Protein AF-A0A536GRC4-F1 (afdb_monomer_lite)

Radius of gyration: 31.76 Å; chains: 1; bounding box: 75×56×101 Å

pLDDT: mean 84.04, std 11.09, range [41.34, 97.81]

Secondary structure (DSSP, 8-state):
--SSSHHHHHHHHHHHHHHHHHHHHHHHHHHHHHHHHHHHHHHHHHHHHHHHHHHHHH--HHHHHHHHHHHHHHHTT--S--EEESPS----SSPEEEEEE-TTS-EEEEEEEE-GGG-EEEEEEEEEE---SSGGGTTTTPPPEEEEEEEEEE--SSSS-SEEE---TTSTT--S-SEEE-SSSEEEEES-EEESS-EEESSSEEEEES-EEETT-S--TTEEEBEETT-PBSSP-TT-EE--EE-S-------PPPPP--S-EE---SS--EEPSEEESS---B-SS-EEEE-SS-EEETT---BSS-EEE-----SSPBPSS-TTSBPSS-TTEETTEE--S----PEEPSSSPEE-

Structure (mmCIF, N/CA/C/O backbone):
data_AF-A0A536GRC4-F1
#
_entry.id   AF-A0A536GRC4-F1
#
loop_
_atom_site.group_PDB
_atom_site.id
_atom_site.type_symbol
_atom_site.label_atom_id
_atom_site.label_alt_id
_atom_site.label_comp_id
_atom_site.label_asym_id
_atom_site.label_entity_id
_atom_site.label_seq_id
_atom_site.pdbx_PDB_ins_code
_atom_site.Cartn_x
_atom_site.Cartn_y
_atom_site.Cartn_z
_atom_site.occupancy
_atom_site.B_iso_or_equiv
_atom_site.auth_seq_id
_atom_site.auth_comp_id
_atom_site.auth_asym_id
_atom_site.auth_atom_id
_atom_site.pdbx_PDB_model_num
ATOM 1 N N . MET A 1 1 ? -46.906 -37.122 62.215 1.00 46.31 1 MET A N 1
ATOM 2 C CA . MET A 1 1 ? -45.574 -36.811 61.644 1.00 46.31 1 MET A CA 1
ATOM 3 C C . MET A 1 1 ? -45.688 -35.823 60.467 1.00 46.31 1 MET A C 1
ATOM 5 O O . MET A 1 1 ? -45.308 -36.173 59.363 1.00 46.31 1 MET A O 1
ATOM 9 N N . ILE A 1 2 ? -46.236 -34.606 60.651 1.00 50.38 2 ILE A N 1
ATOM 10 C CA . ILE A 1 2 ? -46.510 -33.668 59.521 1.00 50.38 2 ILE A CA 1
ATOM 11 C C . ILE A 1 2 ? -45.911 -32.249 59.730 1.00 50.38 2 ILE A C 1
ATOM 13 O O . ILE A 1 2 ? -46.001 -31.398 58.854 1.00 50.38 2 ILE A O 1
ATOM 17 N N . ASN A 1 3 ? -45.199 -31.973 60.833 1.00 53.72 3 ASN A N 1
ATOM 18 C CA . ASN A 1 3 ? -44.691 -30.616 61.127 1.00 53.72 3 ASN A CA 1
ATOM 19 C C . ASN A 1 3 ? -43.223 -30.326 60.746 1.00 53.72 3 ASN A C 1
ATOM 21 O O . ASN A 1 3 ? -42.755 -29.221 60.996 1.00 53.72 3 ASN A O 1
ATOM 25 N N . THR A 1 4 ? -42.495 -31.245 60.104 1.00 53.78 4 THR A N 1
ATOM 26 C CA . THR A 1 4 ? -41.079 -31.027 59.724 1.00 53.78 4 THR A CA 1
ATOM 27 C C . THR A 1 4 ? -40.873 -30.438 58.321 1.00 53.78 4 THR A C 1
ATOM 29 O O . THR A 1 4 ? -39.770 -30.006 58.006 1.00 53.78 4 THR A O 1
ATOM 32 N N . GLN A 1 5 ? -41.916 -30.343 57.485 1.00 56.91 5 GLN A N 1
ATOM 33 C CA . GLN A 1 5 ? -41.785 -29.876 56.091 1.00 56.91 5 GLN A CA 1
ATOM 34 C C . GLN A 1 5 ? -41.990 -28.361 55.898 1.00 56.91 5 GLN A C 1
ATOM 36 O O . GLN A 1 5 ? -41.558 -27.807 54.888 1.00 56.91 5 GLN A O 1
ATOM 41 N N . ARG A 1 6 ? -42.586 -27.646 56.867 1.00 58.25 6 ARG A N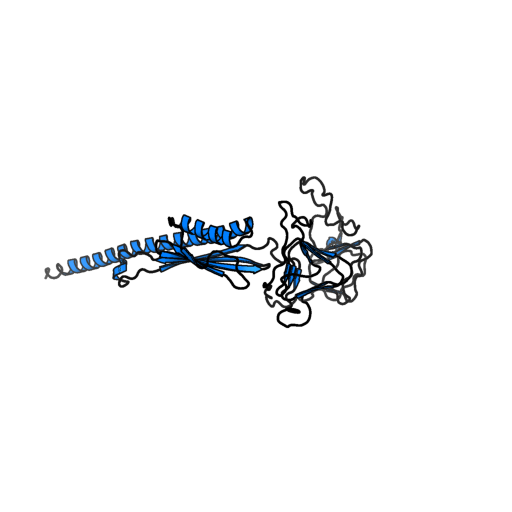 1
ATOM 42 C CA . ARG A 1 6 ? -42.865 -26.199 56.727 1.00 58.25 6 ARG A CA 1
ATOM 43 C C . ARG A 1 6 ? -41.602 -25.322 56.732 1.00 58.25 6 ARG A C 1
ATOM 45 O O . ARG A 1 6 ? -41.621 -24.247 56.145 1.00 58.25 6 ARG A O 1
ATOM 52 N N . GLY A 1 7 ? -40.501 -25.791 57.328 1.00 62.25 7 GLY A N 1
ATOM 53 C CA . GLY A 1 7 ? -39.210 -25.086 57.343 1.00 62.25 7 GLY A CA 1
ATOM 54 C C . GLY A 1 7 ? -38.331 -25.322 56.107 1.00 62.25 7 GLY A C 1
ATOM 55 O O . GLY A 1 7 ? -37.469 -24.505 55.815 1.00 62.25 7 GLY A O 1
ATOM 56 N N . GLN A 1 8 ? -38.546 -26.397 55.342 1.00 72.31 8 GLN A N 1
ATOM 57 C CA . GLN A 1 8 ? -37.756 -26.663 54.128 1.00 72.31 8 GLN A CA 1
ATOM 58 C C . GLN A 1 8 ? -38.223 -25.833 52.929 1.00 72.31 8 GLN A C 1
ATOM 60 O O . GLN A 1 8 ? -37.401 -25.415 52.116 1.00 72.31 8 GLN A O 1
ATOM 65 N N . ALA A 1 9 ? -39.524 -25.545 52.838 1.00 79.56 9 ALA A N 1
ATOM 66 C CA . ALA A 1 9 ? -40.077 -24.756 51.741 1.00 79.56 9 ALA A CA 1
ATOM 67 C C . ALA A 1 9 ? -39.482 -23.339 51.687 1.00 79.56 9 ALA A C 1
ATOM 69 O O . ALA A 1 9 ? -39.129 -22.867 50.611 1.00 79.56 9 ALA A O 1
ATOM 70 N N . ILE A 1 10 ? -39.297 -22.682 52.840 1.00 85.19 10 ILE A N 1
ATOM 71 C CA . ILE A 1 10 ? -38.736 -21.323 52.878 1.00 85.19 10 ILE A CA 1
ATOM 72 C C . ILE A 1 10 ? -37.257 -21.293 52.463 1.00 85.19 10 ILE A C 1
ATOM 74 O O . ILE A 1 10 ? -36.834 -20.356 51.794 1.00 85.19 10 ILE A O 1
ATOM 78 N N . VAL A 1 11 ? -36.490 -22.343 52.779 1.00 86.75 11 VAL A N 1
ATOM 79 C CA . VAL A 1 11 ? -35.084 -22.480 52.361 1.00 86.75 11 VAL A CA 1
ATOM 80 C C . VAL A 1 11 ? -34.987 -22.708 50.853 1.00 86.75 11 VAL A C 1
ATOM 82 O O . VAL A 1 11 ? -34.182 -22.064 50.187 1.00 86.75 11 VAL A O 1
ATOM 85 N N . LEU A 1 12 ? -35.841 -23.569 50.293 1.00 86.06 12 LEU A N 1
ATOM 86 C CA . LEU A 1 12 ? -35.896 -23.799 48.847 1.00 86.06 12 LEU A CA 1
ATOM 87 C C . LEU A 1 12 ? -36.298 -22.533 48.083 1.00 86.06 12 LEU A C 1
ATOM 89 O O . LEU A 1 12 ? -35.665 -22.207 47.082 1.00 86.06 12 LEU A O 1
ATOM 93 N N . ILE A 1 13 ? -37.290 -21.786 48.578 1.00 89.25 13 ILE A N 1
ATOM 94 C CA . ILE A 1 13 ? -37.699 -20.505 47.985 1.00 89.25 13 ILE A CA 1
ATOM 95 C C . ILE A 1 13 ? -36.558 -19.486 48.065 1.00 89.25 13 ILE A C 1
ATOM 97 O O . ILE A 1 13 ? -36.282 -18.816 47.074 1.00 89.25 13 ILE A O 1
ATOM 101 N N . ALA A 1 14 ? -35.861 -19.389 49.201 1.00 89.25 14 ALA A N 1
ATOM 102 C CA . ALA A 1 14 ? -34.728 -18.477 49.357 1.00 89.25 14 ALA A CA 1
ATOM 103 C C . ALA A 1 14 ? -33.588 -18.795 48.374 1.00 89.25 14 ALA A C 1
ATOM 105 O O . ALA A 1 14 ? -33.046 -17.886 47.747 1.00 89.25 14 ALA A O 1
ATOM 106 N N . ILE A 1 15 ? -33.265 -20.079 48.184 1.00 90.62 15 ILE A N 1
ATOM 107 C CA . ILE A 1 15 ? -32.246 -20.513 47.219 1.00 90.62 15 ILE A CA 1
ATOM 108 C C . ILE A 1 15 ? -32.705 -20.230 45.784 1.00 90.62 15 ILE A C 1
ATOM 110 O O . ILE A 1 15 ? -31.938 -19.677 45.000 1.00 90.62 15 ILE A O 1
ATOM 114 N N . MET A 1 16 ? -33.954 -20.550 45.431 1.00 92.25 16 MET A N 1
ATOM 115 C CA . MET A 1 16 ? -34.480 -20.272 44.090 1.00 92.25 16 MET A CA 1
ATOM 116 C C . MET A 1 16 ? -34.505 -18.775 43.780 1.00 92.25 16 MET A C 1
ATOM 118 O O . MET A 1 16 ? -34.115 -18.378 42.685 1.00 92.25 16 MET A O 1
ATOM 122 N N . LEU A 1 17 ? -34.898 -17.937 44.742 1.00 90.44 17 LEU A N 1
ATOM 123 C CA . LEU A 1 17 ? -34.877 -16.484 44.588 1.00 90.44 17 LEU A CA 1
ATOM 124 C C . LEU A 1 17 ? -33.449 -15.980 44.349 1.00 90.44 17 LEU A C 1
ATOM 126 O O . LEU A 1 17 ? -33.224 -15.201 43.426 1.00 90.44 17 LEU A O 1
ATOM 130 N N . ALA A 1 18 ? -32.478 -16.458 45.133 1.00 87.31 18 ALA A N 1
ATOM 131 C CA . ALA A 1 18 ? -31.075 -16.096 44.960 1.00 87.31 18 ALA A CA 1
ATOM 132 C C . ALA A 1 18 ? -30.546 -16.493 43.571 1.00 87.31 18 ALA A C 1
ATOM 134 O O . ALA A 1 18 ? -29.875 -15.696 42.916 1.00 87.31 18 ALA A O 1
ATOM 135 N N . VAL A 1 19 ? -30.897 -17.688 43.089 1.00 90.44 19 VAL A N 1
ATOM 136 C CA . VAL A 1 19 ? -30.512 -18.169 41.754 1.00 90.44 19 VAL A CA 1
ATOM 137 C C . VAL A 1 19 ? -31.148 -17.324 40.646 1.00 90.44 19 VAL A C 1
ATOM 139 O O . VAL A 1 19 ? -30.454 -16.923 39.715 1.00 90.44 19 VAL A O 1
ATOM 142 N N . VAL A 1 20 ? -32.442 -17.007 40.744 1.00 90.94 20 VAL A N 1
ATOM 143 C CA . VAL A 1 20 ? -33.143 -16.185 39.741 1.00 90.94 20 VAL A CA 1
ATOM 144 C C . VAL A 1 20 ? -32.572 -14.767 39.692 1.00 90.94 20 VAL A C 1
ATOM 146 O O . VAL A 1 20 ? -32.309 -14.257 38.605 1.00 90.94 20 VAL A O 1
ATOM 149 N N . VAL A 1 21 ? -32.314 -14.145 40.847 1.00 88.44 21 VAL A N 1
ATOM 150 C CA . VAL A 1 21 ? -31.687 -12.814 40.918 1.00 88.44 21 VAL A CA 1
ATOM 151 C C . VAL A 1 21 ? -30.263 -12.851 40.360 1.00 88.44 21 VAL A C 1
ATOM 153 O O . VAL A 1 21 ? -29.891 -11.969 39.589 1.00 88.44 21 VAL A O 1
ATOM 156 N N . GLY A 1 22 ? -29.487 -13.891 40.679 1.00 86.69 22 GLY A N 1
ATOM 157 C CA . GLY A 1 22 ? -28.145 -14.089 40.128 1.00 86.69 22 GLY A CA 1
ATOM 158 C C . GLY A 1 22 ? -28.141 -14.225 38.602 1.00 86.69 22 GLY A C 1
ATOM 159 O O . GLY A 1 22 ? -27.335 -13.585 37.928 1.00 86.69 22 GLY A O 1
ATOM 160 N N . MET A 1 23 ? -29.076 -14.995 38.037 1.00 89.56 23 MET A N 1
ATOM 161 C CA . MET A 1 23 ? -29.215 -15.129 36.582 1.00 89.56 23 MET A CA 1
ATOM 162 C C . MET A 1 23 ? -29.687 -13.832 35.914 1.00 89.56 23 MET A C 1
ATOM 164 O O . MET A 1 23 ? -29.167 -13.475 34.860 1.00 89.56 23 MET A O 1
ATOM 168 N N . ALA A 1 24 ? -30.623 -13.098 36.524 1.00 88.38 24 ALA A N 1
ATOM 169 C CA . ALA A 1 24 ? -31.078 -11.807 36.007 1.00 88.38 24 ALA A CA 1
ATOM 170 C C . ALA A 1 24 ? -29.946 -10.765 35.996 1.00 88.38 24 ALA A C 1
ATOM 172 O O . ALA A 1 24 ? -29.750 -10.074 34.997 1.00 88.38 24 ALA A O 1
ATOM 173 N N . ALA A 1 25 ? -29.155 -10.703 37.070 1.00 86.56 25 ALA A N 1
ATOM 174 C CA . ALA A 1 25 ? -27.964 -9.861 37.154 1.00 86.56 25 ALA A CA 1
ATOM 175 C C . ALA A 1 25 ? -26.962 -10.175 36.031 1.00 86.56 25 ALA A C 1
ATOM 177 O O . ALA A 1 25 ? -26.495 -9.265 35.342 1.00 86.56 25 ALA A O 1
ATOM 178 N N . LEU A 1 26 ? -26.682 -11.463 35.803 1.00 87.06 26 LEU A N 1
ATOM 179 C CA . LEU A 1 26 ? -25.780 -11.910 34.743 1.00 87.06 26 LEU A CA 1
ATOM 180 C C . LEU A 1 26 ? -26.332 -11.606 33.343 1.00 87.06 26 LEU A C 1
ATOM 182 O O . LEU A 1 26 ? -25.572 -11.206 32.465 1.00 87.06 26 LEU A O 1
ATOM 186 N N . ALA A 1 27 ? -27.643 -11.732 33.133 1.00 89.88 27 ALA A N 1
ATOM 187 C CA . ALA A 1 27 ? -28.279 -11.383 31.865 1.00 89.88 27 ALA A CA 1
ATOM 188 C C . ALA A 1 27 ? -28.190 -9.873 31.565 1.00 89.88 27 ALA A C 1
ATOM 190 O O . ALA A 1 27 ? -27.923 -9.479 30.428 1.00 89.88 27 ALA A O 1
ATOM 191 N N . ILE A 1 28 ? -28.366 -9.014 32.575 1.00 90.06 28 ILE A N 1
ATOM 192 C CA . ILE A 1 28 ? -28.292 -7.553 32.415 1.00 90.06 28 ILE A CA 1
ATOM 193 C C . ILE A 1 28 ? -26.853 -7.106 32.141 1.00 90.06 28 ILE A C 1
ATOM 195 O O . ILE A 1 28 ? -26.599 -6.415 31.155 1.00 90.06 28 ILE A O 1
ATOM 199 N N . ASP A 1 29 ? -25.894 -7.512 32.973 1.00 89.75 29 ASP A N 1
ATOM 200 C CA . ASP A 1 29 ? -24.498 -7.117 32.764 1.00 89.75 29 ASP A CA 1
ATOM 201 C C . ASP A 1 29 ? -23.908 -7.778 31.504 1.00 89.75 29 ASP A C 1
ATOM 203 O O . ASP A 1 29 ? -23.172 -7.129 30.760 1.00 89.75 29 ASP A O 1
ATOM 207 N N . GLY A 1 30 ? -24.294 -9.022 31.196 1.00 89.19 30 GLY A N 1
ATOM 208 C CA . GLY A 1 30 ? -23.885 -9.733 29.983 1.00 89.19 30 GLY A CA 1
ATOM 209 C C . GLY A 1 30 ? -24.428 -9.105 28.696 1.00 89.19 30 GLY A C 1
ATOM 210 O O . GLY A 1 30 ? -23.678 -8.931 27.736 1.00 89.19 30 GLY A O 1
ATOM 211 N N . SER A 1 31 ? -25.701 -8.695 28.675 1.00 89.81 31 SER A N 1
ATOM 212 C CA . SER A 1 31 ? -26.288 -8.007 27.514 1.00 89.81 31 SER A CA 1
ATOM 213 C C . SER A 1 31 ? -25.632 -6.649 27.262 1.00 89.81 31 SER A C 1
ATOM 215 O O . SER A 1 31 ? -25.324 -6.319 26.117 1.00 89.81 31 SER A O 1
ATOM 217 N N . ARG A 1 32 ? -25.326 -5.892 28.324 1.00 90.75 32 ARG A N 1
ATOM 218 C CA . ARG A 1 32 ? -24.585 -4.625 28.225 1.00 90.75 32 ARG A CA 1
ATOM 219 C C . ARG A 1 32 ? -23.148 -4.834 27.755 1.00 90.75 32 ARG A C 1
ATOM 221 O O . ARG A 1 32 ? -22.680 -4.067 26.919 1.00 90.75 32 ARG A O 1
ATOM 228 N N . ALA A 1 33 ? -22.467 -5.872 28.243 1.00 90.69 33 ALA A N 1
ATOM 229 C CA . ALA A 1 33 ? -21.126 -6.226 27.784 1.00 90.69 33 ALA A CA 1
ATOM 230 C C . ALA A 1 33 ? -21.112 -6.549 26.283 1.00 90.69 33 ALA A C 1
ATOM 232 O O . ALA A 1 33 ? -20.249 -6.065 25.550 1.00 90.69 33 ALA A O 1
ATOM 233 N N . TYR A 1 34 ? -22.089 -7.334 25.820 1.00 92.12 34 TYR A N 1
ATOM 234 C CA . TYR A 1 34 ? -22.205 -7.715 24.416 1.00 92.12 34 TYR A CA 1
ATOM 235 C C . TYR A 1 34 ? -22.544 -6.521 23.515 1.00 92.12 34 TYR A C 1
ATOM 237 O O . TYR A 1 34 ? -21.906 -6.337 22.479 1.00 92.12 34 TYR A O 1
ATOM 245 N N . ALA A 1 35 ? -23.495 -5.676 23.930 1.00 93.00 35 ALA A N 1
ATOM 246 C CA . ALA A 1 35 ? -23.829 -4.445 23.215 1.00 93.00 35 ALA A CA 1
ATOM 247 C C . ALA A 1 35 ? -22.608 -3.521 23.104 1.00 93.00 35 ALA A C 1
ATOM 249 O O . ALA A 1 35 ? -22.255 -3.102 22.006 1.00 93.00 35 ALA A O 1
ATOM 250 N N . LEU A 1 36 ? -21.889 -3.307 24.213 1.00 93.19 36 LEU A N 1
ATOM 251 C CA . LEU A 1 36 ? -20.669 -2.504 24.223 1.00 93.19 36 LEU A CA 1
ATOM 252 C C . LEU A 1 36 ? -19.598 -3.072 23.287 1.00 93.19 36 LEU A C 1
ATOM 254 O O . LEU A 1 36 ? -18.969 -2.312 22.558 1.00 93.19 36 LEU A O 1
ATOM 258 N N . ARG A 1 37 ? -19.385 -4.394 23.280 1.00 94.50 37 ARG A N 1
ATOM 259 C CA . ARG A 1 37 ? -18.416 -5.031 22.375 1.00 94.50 37 ARG A CA 1
ATOM 260 C C . ARG A 1 37 ? -18.786 -4.812 20.910 1.00 94.50 37 ARG A C 1
ATOM 262 O O . ARG A 1 37 ? -17.895 -4.539 20.111 1.00 94.50 37 ARG A O 1
ATOM 269 N N . ARG A 1 38 ? -20.069 -4.933 20.563 1.00 95.44 38 ARG A N 1
ATOM 270 C CA . ARG A 1 38 ? -20.563 -4.705 19.200 1.00 95.44 38 ARG A CA 1
ATOM 271 C C . ARG A 1 38 ? -20.386 -3.249 18.774 1.00 95.44 38 ARG A C 1
ATOM 273 O O . ARG A 1 38 ? -19.857 -3.013 17.694 1.00 95.44 38 ARG A O 1
ATOM 280 N N . ASP A 1 39 ? -20.792 -2.304 19.616 1.00 95.62 39 ASP A N 1
ATOM 281 C CA . ASP A 1 39 ? -20.688 -0.872 19.319 1.00 95.62 39 ASP A CA 1
ATOM 282 C C . ASP A 1 39 ? -19.223 -0.434 19.206 1.00 95.62 39 ASP A C 1
ATOM 284 O O . ASP A 1 39 ? -18.859 0.297 18.287 1.00 95.62 39 ASP A O 1
ATOM 288 N N . LEU A 1 40 ? -18.361 -0.931 20.102 1.00 96.19 40 LEU A N 1
ATOM 289 C CA . LEU A 1 40 ? -16.924 -0.668 20.066 1.00 96.19 40 LEU A CA 1
ATOM 290 C C . LEU A 1 40 ? -16.294 -1.231 18.790 1.00 96.19 40 LEU A C 1
ATOM 292 O O . LEU A 1 40 ? -15.537 -0.523 18.138 1.00 96.19 40 LEU A O 1
ATOM 296 N N . GLN A 1 41 ? -16.619 -2.469 18.409 1.00 97.31 41 GLN A N 1
ATOM 297 C CA . GLN A 1 41 ? -16.093 -3.062 17.180 1.00 97.31 41 GLN A CA 1
ATOM 298 C C . GLN A 1 41 ? -16.544 -2.277 15.943 1.00 97.31 41 GLN A C 1
ATOM 300 O O . GLN A 1 41 ? -15.700 -1.883 15.147 1.00 97.31 41 GLN A O 1
ATOM 305 N N . ALA A 1 42 ? -17.838 -1.959 15.834 1.00 96.94 42 ALA A N 1
ATOM 306 C CA . ALA A 1 42 ? -18.371 -1.184 14.714 1.00 96.94 42 ALA A CA 1
ATOM 307 C C . ALA A 1 42 ? -17.719 0.204 14.596 1.00 96.94 42 ALA A C 1
ATOM 309 O O . ALA A 1 42 ? -17.433 0.664 13.493 1.00 96.94 42 ALA A O 1
ATOM 310 N N . ALA A 1 43 ? -17.444 0.863 15.725 1.00 97.06 43 ALA A N 1
ATOM 311 C CA . ALA A 1 43 ? -16.760 2.151 15.732 1.00 97.06 43 ALA A CA 1
ATOM 312 C C . ALA A 1 43 ? -15.301 2.051 15.268 1.00 97.06 43 ALA A C 1
ATOM 314 O O . ALA A 1 43 ? -14.837 2.926 14.539 1.00 97.06 43 ALA A O 1
ATOM 315 N N . VAL A 1 44 ? -14.581 1.001 15.678 1.00 97.69 44 VAL A N 1
ATOM 316 C CA . VAL A 1 44 ? -13.191 0.774 15.252 1.00 97.69 44 VAL A CA 1
ATOM 317 C C . VAL A 1 44 ? -13.126 0.403 13.768 1.00 97.69 44 VAL A C 1
ATOM 319 O O . VAL A 1 44 ? -12.274 0.933 13.059 1.00 97.69 44 VAL A O 1
ATOM 322 N N . ASP A 1 45 ? -14.050 -0.426 13.277 1.00 97.50 45 ASP A N 1
ATOM 323 C CA . ASP A 1 45 ? -14.152 -0.777 11.854 1.00 97.50 45 ASP A CA 1
ATOM 324 C C . ASP A 1 45 ? -14.430 0.471 10.997 1.00 97.50 45 ASP A C 1
ATOM 326 O O . ASP A 1 45 ? -13.759 0.709 9.991 1.00 97.50 45 ASP A O 1
ATOM 330 N N . ALA A 1 46 ? -15.377 1.315 11.425 1.00 96.88 46 ALA A N 1
ATOM 331 C CA . ALA A 1 46 ? -15.693 2.568 10.744 1.00 96.88 46 ALA A CA 1
ATOM 332 C C . ALA A 1 46 ? -14.516 3.557 10.763 1.00 96.88 46 ALA A C 1
ATOM 334 O O . ALA A 1 46 ? -14.254 4.213 9.757 1.00 96.88 46 ALA A O 1
ATOM 335 N N . GLY A 1 47 ? -13.793 3.652 11.885 1.00 96.75 47 GLY A N 1
ATOM 336 C CA . GLY A 1 47 ? -12.586 4.473 11.991 1.00 96.75 47 GLY A CA 1
ATOM 337 C C . GLY A 1 47 ? -11.483 4.007 11.038 1.00 96.75 47 GLY A C 1
ATOM 338 O O . GLY A 1 47 ? -10.910 4.824 10.323 1.00 96.75 47 GLY A O 1
ATOM 339 N N . ALA A 1 48 ? -11.233 2.697 10.964 1.00 96.75 48 ALA A N 1
ATOM 340 C CA . ALA A 1 48 ? -10.213 2.128 10.085 1.00 96.75 48 ALA A CA 1
ATOM 341 C C . ALA A 1 48 ? -10.539 2.354 8.599 1.00 96.75 48 ALA A C 1
ATOM 343 O O . ALA A 1 48 ? -9.654 2.692 7.813 1.00 96.75 48 ALA A O 1
ATOM 344 N N . LEU A 1 49 ? -11.816 2.227 8.221 1.00 95.06 49 LEU A N 1
ATOM 345 C CA . LEU A 1 49 ? -12.273 2.529 6.865 1.00 95.06 49 LEU A CA 1
ATOM 346 C C . LEU A 1 49 ? -12.127 4.021 6.532 1.00 95.06 49 LEU A C 1
ATOM 348 O O . LEU A 1 49 ? -11.643 4.362 5.456 1.00 95.06 49 LEU A O 1
ATOM 352 N N . ALA A 1 50 ? -12.509 4.905 7.458 1.00 96.00 50 ALA A N 1
ATOM 353 C CA . ALA A 1 50 ? -12.400 6.351 7.275 1.00 96.00 50 ALA A CA 1
ATOM 354 C C . ALA A 1 50 ? -10.946 6.821 7.129 1.00 96.00 50 ALA A C 1
ATOM 356 O O . ALA A 1 50 ? -10.677 7.718 6.330 1.00 96.00 50 ALA A O 1
ATOM 357 N N . ALA A 1 51 ? -10.015 6.201 7.862 1.00 95.06 51 ALA A N 1
ATOM 358 C CA . ALA A 1 51 ? -8.586 6.444 7.696 1.00 95.06 51 ALA A CA 1
ATOM 359 C C . ALA A 1 51 ? -8.149 6.131 6.260 1.00 95.06 51 ALA A C 1
ATOM 361 O O . ALA A 1 51 ? -7.545 6.968 5.589 1.00 95.06 51 ALA A O 1
ATOM 362 N N . GLY A 1 52 ? -8.512 4.942 5.770 1.00 90.94 52 GLY A N 1
ATOM 363 C CA . GLY A 1 52 ? -8.135 4.499 4.435 1.00 90.94 52 GLY A CA 1
ATOM 364 C C . GLY A 1 52 ? -8.709 5.380 3.323 1.00 90.94 52 GLY A C 1
ATOM 365 O O . GLY A 1 52 ? -7.968 5.840 2.458 1.00 90.94 52 GLY A O 1
ATOM 366 N N . ASP A 1 53 ? -10.006 5.679 3.378 1.00 90.06 53 ASP A N 1
ATOM 367 C CA . ASP A 1 53 ? -10.680 6.529 2.388 1.00 90.06 53 ASP A CA 1
ATOM 368 C C . ASP A 1 53 ? -10.108 7.959 2.372 1.00 90.06 53 ASP A C 1
ATOM 370 O O . ASP A 1 53 ? -9.764 8.503 1.320 1.00 90.06 53 ASP A O 1
ATOM 374 N N . ASN A 1 54 ? -9.894 8.560 3.548 1.00 92.44 54 ASN A N 1
ATOM 375 C CA . ASN A 1 54 ? -9.298 9.892 3.625 1.00 92.44 54 ASN A CA 1
ATOM 376 C C . ASN A 1 54 ? -7.853 9.907 3.105 1.00 92.44 54 ASN A C 1
ATOM 378 O O . ASN A 1 54 ? -7.458 10.851 2.413 1.00 92.44 54 ASN A O 1
ATOM 382 N N . PHE A 1 55 ? -7.071 8.864 3.394 1.00 89.44 55 PHE A N 1
ATOM 383 C CA . PHE A 1 55 ? -5.714 8.738 2.875 1.00 89.44 55 PHE A CA 1
ATOM 384 C C . PHE A 1 55 ? -5.701 8.601 1.348 1.00 89.44 55 PHE A C 1
ATOM 386 O O . PHE A 1 55 ? -4.902 9.269 0.698 1.00 89.44 55 PHE A O 1
ATOM 393 N N . GLN A 1 56 ? -6.615 7.822 0.761 1.00 82.81 56 GLN A N 1
ATOM 394 C CA . GLN A 1 56 ? -6.749 7.712 -0.698 1.00 82.81 56 GLN A CA 1
ATOM 395 C C . GLN A 1 56 ? -7.066 9.057 -1.360 1.00 82.81 56 GLN A C 1
ATOM 397 O O . GLN A 1 56 ? -6.543 9.356 -2.429 1.00 82.81 56 GLN A O 1
ATOM 402 N N . GLN A 1 57 ? -7.896 9.881 -0.720 1.00 80.50 57 GLN A N 1
ATOM 403 C CA . GLN A 1 57 ? -8.298 11.179 -1.263 1.00 80.50 57 GLN A CA 1
ATOM 404 C C . GLN A 1 57 ? -7.231 12.268 -1.097 1.00 80.50 57 GLN A C 1
ATOM 406 O O . GLN A 1 57 ? -7.120 13.156 -1.940 1.00 80.50 57 GLN A O 1
ATOM 411 N N . THR A 1 58 ? -6.474 12.243 0.003 1.00 81.69 58 THR A N 1
ATOM 412 C CA . THR A 1 58 ? -5.604 13.367 0.398 1.00 81.69 58 THR A CA 1
ATOM 413 C C . THR A 1 58 ? -4.111 13.058 0.334 1.00 81.69 58 THR A C 1
ATOM 415 O O . THR A 1 58 ? -3.300 13.983 0.342 1.00 81.69 58 THR A O 1
ATOM 418 N N . GLY A 1 59 ? -3.723 11.779 0.327 1.00 78.94 59 GLY A N 1
ATOM 419 C CA . GLY A 1 59 ? -2.333 11.331 0.455 1.00 78.94 59 GLY A CA 1
ATOM 420 C C . GLY A 1 59 ? -1.674 11.680 1.797 1.00 78.94 59 GLY A C 1
ATOM 421 O O . GLY A 1 59 ? -0.457 11.552 1.937 1.00 78.94 59 GLY A O 1
ATOM 422 N N . SER A 1 60 ? -2.445 12.153 2.783 1.00 86.06 60 SER A N 1
ATOM 423 C CA . SER A 1 60 ? -1.938 12.684 4.049 1.00 86.06 60 SER A CA 1
ATOM 424 C C . SER A 1 60 ? -2.292 11.760 5.215 1.00 86.06 60 SER A C 1
ATOM 426 O O . SER A 1 60 ? -3.456 11.547 5.546 1.00 86.06 60 SER A O 1
ATOM 428 N N . TYR A 1 61 ? -1.261 11.232 5.879 1.00 90.75 61 TYR A N 1
ATOM 429 C CA . TYR A 1 61 ? -1.424 10.378 7.059 1.00 90.75 61 TYR A CA 1
ATOM 430 C C . TYR A 1 61 ? -2.095 11.112 8.221 1.00 90.75 61 TYR A C 1
ATOM 432 O O . TYR A 1 61 ? -3.014 10.582 8.831 1.00 90.75 61 TYR A O 1
ATOM 440 N N . ALA A 1 62 ? -1.696 12.360 8.478 1.00 92.88 62 ALA A N 1
ATOM 441 C CA . ALA A 1 62 ? -2.220 13.112 9.613 1.00 92.88 62 ALA A CA 1
ATOM 442 C C . ALA A 1 62 ? -3.726 13.407 9.480 1.00 92.88 62 ALA A C 1
ATOM 444 O O . ALA A 1 62 ? -4.459 13.366 10.466 1.00 92.88 62 ALA A O 1
ATOM 445 N N . SER A 1 63 ? -4.204 13.679 8.260 1.00 93.75 63 SER A N 1
ATOM 446 C CA . SER A 1 63 ? -5.640 13.862 8.003 1.00 93.75 63 SER A CA 1
ATOM 447 C C . SER A 1 63 ? -6.405 12.543 8.072 1.00 93.75 63 SER A C 1
ATOM 449 O O . SER A 1 63 ? -7.532 12.533 8.565 1.00 93.75 63 SER A O 1
ATOM 451 N N . ALA A 1 64 ? -5.786 11.439 7.645 1.00 94.12 64 ALA A N 1
ATOM 452 C CA . ALA A 1 64 ? -6.365 10.107 7.746 1.00 94.12 64 ALA A CA 1
ATOM 453 C C . ALA A 1 64 ? -6.576 9.674 9.203 1.00 94.12 64 ALA A C 1
ATOM 455 O O . ALA A 1 64 ? -7.688 9.294 9.562 1.00 94.12 64 ALA A O 1
ATOM 456 N N . GLU A 1 65 ? -5.560 9.814 10.057 1.00 95.12 65 GLU A N 1
ATOM 457 C CA . GLU A 1 65 ? -5.658 9.528 11.498 1.00 95.12 65 GLU A CA 1
ATOM 458 C C . GLU A 1 65 ? -6.714 10.423 12.172 1.00 95.12 65 GLU A C 1
ATOM 460 O O . GLU A 1 65 ? -7.586 9.962 12.911 1.00 95.12 65 GLU A O 1
ATOM 465 N N . GLN A 1 66 ? -6.732 11.718 11.835 1.00 95.25 66 GLN A N 1
ATOM 466 C CA . GLN A 1 66 ? -7.746 12.633 12.357 1.00 95.25 66 GLN A CA 1
ATOM 467 C C . GLN A 1 66 ? -9.171 12.232 11.933 1.00 95.25 66 GLN A C 1
ATOM 469 O O . GLN A 1 66 ? -10.104 12.309 12.746 1.00 95.25 66 GLN A O 1
ATOM 474 N N . ALA A 1 67 ? -9.364 11.804 10.682 1.00 95.44 67 ALA A N 1
ATOM 475 C CA . ALA A 1 67 ? -10.645 11.302 10.193 1.00 95.44 67 ALA A CA 1
ATOM 476 C C . ALA A 1 67 ? -11.058 10.018 10.929 1.00 95.44 67 ALA A C 1
ATOM 478 O O . ALA A 1 67 ? -12.211 9.901 11.353 1.00 95.44 67 ALA A O 1
ATOM 479 N N . ALA A 1 68 ? -10.111 9.106 11.156 1.00 96.25 68 ALA A N 1
ATOM 480 C CA . ALA A 1 68 ? -10.307 7.860 11.888 1.00 96.25 68 ALA A CA 1
ATOM 481 C C . ALA A 1 68 ? -10.812 8.116 13.314 1.00 96.25 68 ALA A C 1
ATOM 483 O O . ALA A 1 68 ? -11.880 7.632 13.701 1.00 96.25 68 ALA A O 1
ATOM 484 N N . THR A 1 69 ? -10.099 8.962 14.063 1.00 95.69 69 THR A N 1
ATOM 485 C CA . THR A 1 69 ? -10.481 9.374 15.416 1.00 95.69 69 THR A CA 1
ATOM 486 C C . THR A 1 69 ? -11.850 10.066 15.444 1.00 95.69 69 THR A C 1
ATOM 488 O O . THR A 1 69 ? -12.670 9.794 16.328 1.00 95.69 69 THR A O 1
ATOM 491 N N . THR A 1 70 ? -12.141 10.930 14.466 1.00 94.81 70 THR A N 1
ATOM 492 C CA . THR A 1 70 ? -13.421 11.657 14.391 1.00 94.81 70 THR A CA 1
ATOM 493 C C . THR A 1 70 ? -14.596 10.706 14.158 1.00 94.81 70 THR A C 1
ATOM 495 O O . THR A 1 70 ? -15.603 10.777 14.867 1.00 94.81 70 THR A O 1
ATOM 498 N N . ILE A 1 71 ? -14.471 9.782 13.201 1.00 95.81 71 ILE A N 1
ATOM 499 C CA . ILE A 1 71 ? -15.519 8.805 12.879 1.00 95.81 71 ILE A CA 1
ATOM 500 C C . ILE A 1 71 ? -15.696 7.783 14.005 1.00 95.81 71 ILE A C 1
ATOM 502 O O . ILE A 1 71 ? -16.835 7.440 14.338 1.00 95.81 71 ILE A O 1
ATOM 506 N N . PHE A 1 72 ? -14.611 7.343 14.645 1.00 96.56 72 PHE A N 1
ATOM 507 C CA . PHE A 1 72 ? -14.674 6.494 15.836 1.00 96.56 72 PHE A CA 1
ATOM 508 C C . PHE A 1 72 ? -15.467 7.170 16.966 1.00 96.56 72 PHE A C 1
ATOM 510 O O . PHE A 1 72 ? -16.422 6.594 17.499 1.00 96.56 72 PHE A O 1
ATOM 517 N N . GLY A 1 73 ? -15.120 8.421 17.293 1.00 94.94 73 GLY A N 1
ATOM 518 C CA . GLY A 1 73 ? -15.802 9.204 18.322 1.00 94.94 73 GLY A CA 1
ATOM 519 C C . GLY A 1 73 ? -17.283 9.423 18.004 1.00 94.94 73 GLY A C 1
ATOM 520 O O . GLY A 1 73 ? -18.134 9.249 18.878 1.00 94.94 73 GLY A O 1
ATOM 521 N N . ALA A 1 74 ? -17.614 9.717 16.744 1.00 94.00 74 ALA A N 1
ATOM 522 C CA . ALA A 1 74 ? -18.994 9.879 16.293 1.00 94.00 74 ALA A CA 1
ATOM 523 C C . ALA A 1 74 ? -19.817 8.584 16.430 1.00 94.00 74 ALA A C 1
ATOM 525 O O . ALA A 1 74 ? -20.944 8.629 16.928 1.00 94.00 74 ALA A O 1
ATOM 526 N N . ASN A 1 75 ? -19.254 7.425 16.064 1.00 94.44 75 ASN A N 1
ATOM 527 C CA . ASN A 1 75 ? -19.936 6.128 16.173 1.00 94.44 75 ASN A CA 1
ATOM 528 C C . ASN A 1 75 ? -20.247 5.748 17.629 1.00 94.44 75 ASN A C 1
ATOM 530 O O . ASN A 1 75 ? -21.346 5.279 17.928 1.00 94.44 75 ASN A O 1
ATOM 534 N N . LEU A 1 76 ? -19.318 6.011 18.554 1.00 93.38 76 LEU A N 1
ATOM 535 C CA . LEU A 1 76 ? -19.535 5.787 19.989 1.00 93.38 76 LEU A CA 1
ATOM 536 C C . LEU A 1 76 ? -20.274 6.929 20.698 1.00 93.38 76 LEU A C 1
ATOM 538 O O . LEU A 1 76 ? -20.546 6.816 21.896 1.00 93.38 76 LEU A O 1
ATOM 542 N N . ARG A 1 77 ? -20.621 8.005 19.978 1.00 92.50 77 ARG A N 1
ATOM 543 C CA . ARG A 1 77 ? -21.238 9.226 20.523 1.00 92.50 77 ARG A CA 1
ATOM 544 C C . ARG A 1 77 ? -20.411 9.846 21.658 1.00 92.50 77 ARG A C 1
ATOM 546 O O . ARG A 1 77 ? -20.949 10.287 22.673 1.00 92.50 77 ARG A O 1
ATOM 553 N N . LEU A 1 78 ? -19.092 9.859 21.492 1.00 89.88 78 LEU A N 1
ATOM 554 C CA . LEU A 1 78 ? -18.150 10.493 22.408 1.00 89.88 78 LEU A CA 1
ATOM 555 C C . LEU A 1 78 ? -18.089 11.986 22.070 1.00 89.88 78 LEU A C 1
ATOM 557 O O . LEU A 1 78 ? -17.359 12.414 21.180 1.00 89.88 78 LEU A O 1
ATOM 561 N N . TYR A 1 79 ? -18.921 12.783 22.741 1.00 76.00 79 TYR A N 1
ATOM 562 C CA . TYR A 1 79 ? -18.987 14.229 22.523 1.00 76.00 79 TYR A CA 1
ATOM 563 C C . TYR A 1 79 ? -17.812 14.923 23.225 1.00 76.00 79 TYR A C 1
ATOM 565 O O . TYR A 1 79 ? -17.868 15.222 24.415 1.00 76.00 79 TYR A O 1
ATOM 573 N N . GLY A 1 80 ? -16.732 15.150 22.482 1.00 80.50 80 GLY A N 1
ATOM 574 C CA . GLY A 1 80 ? -15.549 15.873 22.942 1.00 80.50 80 GLY A CA 1
ATOM 575 C C . GLY A 1 80 ? -14.306 15.460 22.164 1.00 80.50 80 GLY A C 1
ATOM 576 O O . GLY A 1 80 ? -14.145 14.289 21.827 1.00 80.50 80 GLY A O 1
ATOM 577 N N . SER A 1 81 ? -13.428 16.420 21.877 1.00 84.81 81 SER A N 1
ATOM 578 C CA . SER A 1 81 ? -12.159 16.127 21.214 1.00 84.81 81 SER A CA 1
ATOM 579 C C . SER A 1 81 ? -11.274 15.286 22.140 1.00 84.81 81 SER A C 1
ATOM 581 O O . SER A 1 81 ? -11.074 15.684 23.293 1.00 84.81 81 SER A O 1
ATOM 583 N N . PRO A 1 82 ? -10.742 14.143 21.681 1.00 94.19 82 PRO A N 1
ATOM 584 C CA . PRO A 1 82 ? -9.811 13.367 22.484 1.00 94.19 82 PRO A CA 1
ATOM 585 C C . PRO A 1 82 ? -8.467 14.087 22.614 1.00 94.19 82 PRO A C 1
ATOM 587 O O . PRO A 1 82 ? -8.079 14.887 21.759 1.00 94.19 82 PRO A O 1
ATOM 590 N N . SER A 1 83 ? -7.727 13.770 23.674 1.00 94.81 83 SER A N 1
ATOM 591 C CA . SER A 1 83 ? -6.315 14.124 23.783 1.00 94.81 83 SER A CA 1
ATOM 592 C C . SER A 1 83 ? -5.474 13.042 23.109 1.00 94.81 83 SER A C 1
ATOM 594 O O . SER A 1 83 ? -5.433 11.902 23.569 1.00 94.81 83 SER A O 1
ATOM 596 N N . CYS A 1 84 ? -4.814 13.393 22.008 1.00 95.75 84 CYS A N 1
ATOM 597 C CA . CYS A 1 84 ? -3.974 12.473 21.245 1.00 95.75 84 CYS A CA 1
ATOM 598 C C . CYS A 1 84 ? -2.492 12.764 21.478 1.00 95.75 84 CYS A C 1
ATOM 600 O O . CYS A 1 84 ? -2.067 13.920 21.442 1.00 95.75 84 CYS A O 1
ATOM 602 N N . SER A 1 85 ? -1.713 11.714 21.736 1.00 94.38 85 SER A N 1
ATOM 603 C CA . SER A 1 85 ? -0.264 11.798 21.906 1.00 94.38 85 SER A CA 1
ATOM 604 C C . SER A 1 85 ? 0.433 10.568 21.312 1.00 94.38 85 SER A C 1
ATOM 606 O O . SER A 1 85 ? -0.012 9.445 21.580 1.00 94.38 85 SER A O 1
ATOM 608 N N . PRO A 1 86 ? 1.537 10.745 20.559 1.00 94.38 86 PRO A N 1
ATOM 609 C CA . PRO A 1 86 ? 2.010 12.003 19.959 1.00 94.38 86 PRO A CA 1
ATOM 610 C C . PRO A 1 86 ? 0.971 12.617 18.995 1.00 94.38 86 PRO A C 1
ATOM 612 O O . PRO A 1 86 ? -0.061 12.013 18.722 1.00 94.38 86 PRO A O 1
ATOM 615 N N . SER A 1 87 ? 1.200 13.844 18.517 1.00 91.12 87 SER A N 1
ATOM 616 C CA . SER A 1 87 ? 0.320 14.469 17.517 1.00 91.12 87 SER A CA 1
ATOM 617 C C . SER A 1 87 ? 0.332 13.696 16.194 1.00 91.12 87 SER A C 1
ATOM 619 O O . SER A 1 87 ? 1.367 13.129 15.841 1.00 91.12 87 SER A O 1
ATOM 621 N N . TYR A 1 88 ? -0.773 13.762 15.444 1.00 93.25 88 TYR A N 1
ATOM 622 C CA . TYR A 1 88 ? -0.894 13.189 14.097 1.00 93.25 88 TYR A CA 1
ATOM 623 C C . TYR A 1 88 ? 0.281 13.573 13.198 1.00 93.25 88 TYR A C 1
ATOM 625 O O . TYR A 1 88 ? 0.660 14.748 13.128 1.00 93.25 88 TYR A O 1
ATOM 633 N N . ALA A 1 89 ? 0.871 12.581 12.535 1.00 89.69 89 ALA A N 1
ATOM 634 C CA . ALA A 1 89 ? 2.075 12.764 11.735 1.00 89.69 89 ALA A CA 1
ATOM 635 C C . ALA A 1 89 ? 2.247 11.633 10.715 1.00 89.69 89 ALA A C 1
ATOM 637 O O . ALA A 1 89 ? 1.636 10.576 10.802 1.00 89.69 89 ALA A O 1
ATOM 638 N N . SER A 1 90 ? 3.124 11.842 9.733 1.00 86.50 90 SER A N 1
ATOM 639 C CA . SER A 1 90 ? 3.502 10.758 8.823 1.00 86.50 90 SER A CA 1
ATOM 640 C C . SER A 1 90 ? 4.353 9.715 9.556 1.00 86.50 90 SER A C 1
ATOM 642 O O . SER A 1 90 ? 5.299 10.106 10.250 1.00 86.50 90 SER A O 1
ATOM 644 N N . PRO A 1 91 ? 4.108 8.405 9.359 1.00 86.81 91 PRO A N 1
ATOM 645 C CA . PRO A 1 91 ? 5.037 7.382 9.807 1.00 86.81 91 PRO A CA 1
ATOM 646 C C . PRO A 1 91 ? 6.368 7.522 9.057 1.00 86.81 91 PRO A C 1
ATOM 648 O O . PRO A 1 91 ? 6.417 7.961 7.903 1.00 86.81 91 PRO A O 1
ATOM 651 N N . GLY A 1 92 ? 7.453 7.161 9.739 1.00 75.31 92 GLY A N 1
ATOM 652 C CA . GLY A 1 92 ? 8.766 6.984 9.122 1.00 75.31 92 GLY A CA 1
ATOM 653 C C . GLY A 1 92 ? 8.950 5.543 8.647 1.00 75.31 92 GLY A C 1
ATOM 654 O O . GLY A 1 92 ? 7.992 4.857 8.307 1.00 75.31 92 GLY A O 1
ATOM 655 N N . ALA A 1 93 ? 10.188 5.046 8.694 1.00 68.38 93 ALA A N 1
ATOM 656 C CA . ALA A 1 93 ? 10.475 3.632 8.422 1.00 68.38 93 ALA A CA 1
ATOM 657 C C . ALA A 1 93 ? 9.876 2.673 9.474 1.00 68.38 93 ALA A C 1
ATOM 659 O O . ALA A 1 93 ? 9.665 1.499 9.188 1.00 68.38 93 ALA A O 1
ATOM 660 N N . ASN A 1 94 ? 9.617 3.169 10.690 1.00 81.00 94 ASN A N 1
ATOM 661 C CA . ASN A 1 94 ? 8.939 2.425 11.749 1.00 81.00 94 ASN A CA 1
ATOM 662 C C . ASN A 1 94 ? 7.476 2.880 11.862 1.00 81.00 94 ASN A C 1
ATOM 664 O O . ASN A 1 94 ? 7.212 4.071 11.651 1.00 81.00 94 ASN A O 1
ATOM 668 N N . PRO A 1 95 ? 6.550 1.984 12.258 1.00 88.69 95 PRO A N 1
ATOM 669 C CA . PRO A 1 95 ? 5.167 2.357 12.521 1.00 88.69 95 PRO A CA 1
ATOM 670 C C . PRO A 1 95 ? 5.067 3.475 13.564 1.00 88.69 95 PRO A C 1
ATOM 672 O O . PRO A 1 95 ? 5.735 3.434 14.602 1.00 88.69 95 PRO A O 1
ATOM 675 N N . LEU A 1 96 ? 4.211 4.456 13.299 1.00 92.25 96 LEU A N 1
ATOM 676 C CA . LEU A 1 96 ? 3.843 5.493 14.252 1.00 92.25 96 LEU A CA 1
ATOM 677 C C . LEU A 1 96 ? 2.672 4.987 15.092 1.00 92.25 96 LEU A C 1
ATOM 679 O O . LEU A 1 96 ? 1.700 4.474 14.552 1.00 92.25 96 LEU A O 1
ATOM 683 N N . THR A 1 97 ? 2.771 5.102 16.415 1.00 96.38 97 THR A N 1
ATOM 684 C CA . THR A 1 97 ? 1.665 4.776 17.323 1.00 96.38 97 THR A CA 1
ATOM 685 C C . THR A 1 97 ? 1.146 6.051 17.961 1.00 96.38 97 THR A C 1
ATOM 687 O O . THR A 1 97 ? 1.912 6.745 18.627 1.00 96.38 97 THR A O 1
ATOM 690 N N . ILE A 1 98 ? -0.144 6.322 17.798 1.00 96.19 98 ILE A N 1
ATOM 691 C CA . ILE A 1 98 ? -0.858 7.457 18.379 1.00 96.19 98 ILE A CA 1
ATOM 692 C C . ILE A 1 98 ? -1.903 6.931 19.344 1.00 96.19 98 ILE A C 1
ATOM 694 O O . ILE A 1 98 ? -2.640 6.001 19.036 1.00 96.19 98 ILE A O 1
ATOM 698 N N . THR A 1 99 ? -1.965 7.509 20.540 1.00 97.38 99 THR A N 1
ATOM 699 C CA . THR A 1 99 ? -2.989 7.162 21.527 1.00 97.38 99 THR A CA 1
ATOM 700 C C . THR A 1 99 ? -3.859 8.372 21.818 1.00 97.38 99 THR A C 1
ATOM 702 O O . THR A 1 99 ? -3.384 9.372 22.351 1.00 97.38 99 THR A O 1
ATOM 705 N N . CYS A 1 100 ? -5.138 8.252 21.486 1.00 96.62 100 CYS A N 1
ATOM 706 C CA . CYS A 1 100 ? -6.193 9.225 21.706 1.00 96.62 100 CYS A CA 1
ATOM 707 C C . CYS A 1 100 ? -7.064 8.801 22.891 1.00 96.62 100 CYS A C 1
ATOM 709 O O . CYS A 1 100 ? -7.673 7.732 22.883 1.00 96.62 100 CYS A O 1
ATOM 711 N N . THR A 1 101 ? -7.142 9.642 23.920 1.00 96.50 101 THR A N 1
ATOM 712 C CA . THR A 1 101 ? -7.961 9.390 25.114 1.00 96.50 101 THR A CA 1
ATOM 713 C C . THR A 1 101 ? -9.157 10.335 25.145 1.00 96.50 101 THR A C 1
ATOM 715 O O . THR A 1 101 ? -9.001 11.555 25.097 1.00 96.50 101 THR A O 1
ATOM 718 N N . PHE A 1 102 ? -10.361 9.776 25.234 1.00 95.25 102 PHE A N 1
ATOM 719 C CA . PHE A 1 102 ? -11.612 10.522 25.352 1.00 95.25 102 PHE A CA 1
ATOM 720 C C . PHE A 1 102 ? -11.946 10.827 26.817 1.00 95.25 102 PHE A C 1
ATOM 722 O O . PHE A 1 102 ? -11.475 10.162 27.740 1.00 95.25 102 PHE A O 1
ATOM 729 N N . ALA A 1 103 ? -12.808 11.824 27.037 1.00 91.31 103 ALA A N 1
ATOM 730 C CA . ALA A 1 103 ? -13.175 12.296 28.374 1.00 91.31 103 ALA A CA 1
ATOM 731 C C . ALA A 1 103 ? -13.830 11.222 29.266 1.00 91.31 103 ALA A C 1
ATOM 733 O O . ALA A 1 103 ? -13.732 11.297 30.488 1.00 91.31 103 ALA A O 1
ATOM 734 N N . ASP A 1 104 ? -14.481 10.217 28.673 1.00 89.69 104 ASP A N 1
ATOM 735 C CA . ASP A 1 104 ? -15.094 9.101 29.403 1.00 89.69 104 ASP A CA 1
ATOM 736 C C . ASP A 1 104 ? -14.100 7.973 29.751 1.00 89.69 104 ASP A C 1
ATOM 738 O O . ASP A 1 104 ? -14.493 6.948 30.310 1.00 89.69 104 ASP A O 1
ATOM 742 N N . GLY A 1 105 ? -12.816 8.153 29.423 1.00 91.06 105 GLY A N 1
ATOM 743 C CA . GLY A 1 105 ? -11.755 7.169 29.623 1.00 91.06 105 GLY A CA 1
ATOM 744 C C . GLY A 1 105 ? -11.651 6.123 28.513 1.00 91.06 105 GLY A C 1
ATOM 745 O O . GLY A 1 105 ? -10.853 5.196 28.644 1.00 91.06 105 GLY A O 1
ATOM 746 N N . THR A 1 106 ? -12.430 6.237 27.431 1.00 94.69 106 THR A N 1
ATOM 747 C CA . THR A 1 106 ? -12.221 5.420 26.229 1.00 94.69 106 THR A CA 1
ATOM 748 C C . THR A 1 106 ? -10.876 5.772 25.608 1.00 94.69 106 THR A C 1
ATOM 750 O O . THR A 1 106 ? -10.563 6.946 25.412 1.00 94.69 106 THR A O 1
ATOM 753 N N . VAL A 1 107 ? -10.091 4.755 25.275 1.00 96.62 107 VAL A N 1
ATOM 754 C CA . VAL A 1 107 ? -8.793 4.910 24.619 1.00 96.62 107 VAL A CA 1
ATOM 755 C C . VAL A 1 107 ? -8.889 4.340 23.214 1.00 96.62 107 VAL A C 1
ATOM 757 O O . VAL A 1 107 ? -9.352 3.216 23.042 1.00 96.62 107 VAL A O 1
ATOM 760 N N . LEU A 1 108 ? -8.446 5.108 22.226 1.00 97.12 108 LEU A N 1
ATOM 761 C CA . LEU A 1 108 ? -8.199 4.667 20.861 1.00 97.12 108 LEU A CA 1
ATOM 762 C C . LEU A 1 108 ? -6.692 4.726 20.609 1.00 97.12 108 LEU A C 1
ATOM 764 O O . LEU A 1 108 ? -6.062 5.756 20.814 1.00 97.12 108 LEU A O 1
ATOM 768 N N . THR A 1 109 ? -6.116 3.622 20.167 1.00 97.69 109 THR A N 1
ATOM 769 C CA . THR A 1 109 ? -4.724 3.513 19.751 1.00 97.69 109 THR A CA 1
ATOM 770 C C . THR A 1 109 ? -4.692 3.247 18.257 1.00 97.69 109 THR A C 1
ATOM 772 O O . THR A 1 109 ? -5.219 2.239 17.791 1.00 97.69 109 THR A O 1
ATOM 775 N N . GLU A 1 110 ? -4.059 4.141 1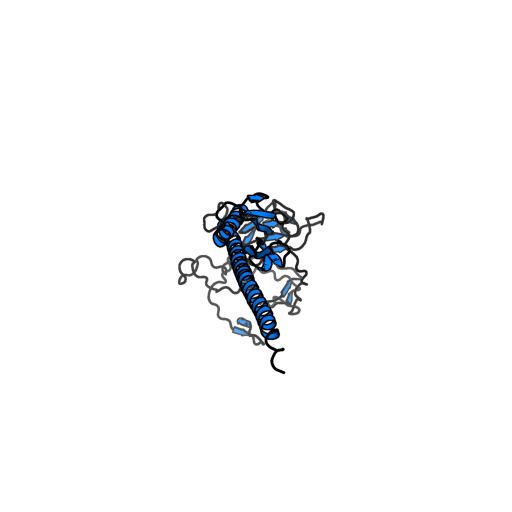7.517 1.00 96.69 110 GLU A N 1
ATOM 776 C CA . GLU A 1 110 ? -3.830 4.040 16.083 1.00 96.69 110 GLU A CA 1
ATOM 777 C C . GLU A 1 110 ? -2.367 3.661 15.864 1.00 96.69 110 GLU A C 1
ATOM 779 O O . GLU A 1 110 ? -1.466 4.282 16.424 1.00 96.69 110 GLU A O 1
ATOM 784 N N . VAL A 1 111 ? -2.115 2.609 15.094 1.00 95.94 111 VAL A N 1
ATOM 785 C CA . VAL A 1 111 ? -0.779 2.215 14.651 1.00 95.94 111 VAL A CA 1
ATOM 786 C C . VAL A 1 111 ? -0.764 2.334 13.140 1.00 95.94 111 VAL A C 1
ATOM 788 O O . VAL A 1 111 ? -1.415 1.552 12.452 1.00 95.94 111 VAL A O 1
ATOM 791 N N . VAL A 1 112 ? -0.029 3.316 12.639 1.00 92.56 112 VAL A N 1
ATOM 792 C CA . VAL A 1 112 ? 0.044 3.636 11.217 1.00 92.56 112 VAL A CA 1
ATOM 793 C C . VAL A 1 112 ? 1.411 3.262 10.683 1.00 92.56 112 VAL A C 1
ATOM 795 O O . VAL A 1 112 ? 2.441 3.600 11.269 1.00 92.56 112 VAL A O 1
ATOM 798 N N . SER A 1 113 ? 1.439 2.562 9.556 1.00 88.06 113 SER A N 1
ATOM 799 C CA . SER A 1 113 ? 2.682 2.198 8.886 1.00 88.06 113 SER A CA 1
ATOM 800 C C . SER A 1 113 ? 2.608 2.495 7.396 1.00 88.06 113 SER A C 1
ATOM 802 O O . SER A 1 113 ? 1.648 2.139 6.719 1.00 88.06 113 SER A O 1
ATOM 804 N N . GLY A 1 114 ? 3.642 3.160 6.878 1.00 79.88 114 GLY A N 1
ATOM 805 C CA . GLY A 1 114 ? 3.909 3.159 5.448 1.00 79.88 114 GLY A CA 1
ATOM 806 C C . GLY A 1 114 ? 4.650 1.869 5.115 1.00 79.88 114 GLY A C 1
ATOM 807 O O . GLY A 1 114 ? 5.733 1.632 5.647 1.00 79.88 114 GLY A O 1
ATOM 808 N N . VAL A 1 115 ? 4.094 1.036 4.242 1.00 71.00 115 VAL A N 1
ATOM 809 C CA . VAL A 1 115 ? 4.721 -0.219 3.788 1.00 71.00 115 VAL A CA 1
ATOM 810 C C . VAL A 1 115 ? 5.293 -0.101 2.369 1.00 71.00 115 VAL A C 1
ATOM 812 O O . VAL A 1 115 ? 5.649 -1.089 1.724 1.00 71.00 115 VAL A O 1
ATOM 815 N N . GLY A 1 116 ? 5.469 1.133 1.895 1.00 72.44 116 GLY A N 1
ATOM 816 C CA . GLY A 1 116 ? 6.105 1.439 0.621 1.00 72.44 116 GLY A CA 1
ATOM 817 C C . GLY A 1 116 ? 5.163 1.162 -0.542 1.00 72.44 116 GLY A C 1
ATOM 818 O O . GLY A 1 116 ? 4.014 1.587 -0.513 1.00 72.44 116 GLY A O 1
ATOM 819 N N . ALA A 1 117 ? 5.635 0.423 -1.546 1.00 63.34 117 ALA A N 1
ATOM 820 C CA . ALA A 1 117 ? 4.817 -0.000 -2.687 1.00 63.34 117 ALA A CA 1
ATOM 821 C C . ALA A 1 117 ? 3.676 -0.952 -2.302 1.00 63.34 117 ALA A C 1
ATOM 823 O O . ALA A 1 117 ? 2.743 -1.153 -3.069 1.00 63.34 117 ALA A O 1
ATOM 824 N N . GLN A 1 118 ? 3.741 -1.545 -1.107 1.00 67.62 118 GLN A N 1
ATOM 825 C CA . GLN A 1 118 ? 2.645 -2.343 -0.563 1.00 67.62 118 GLN A CA 1
ATOM 826 C C . GLN A 1 118 ? 1.509 -1.467 -0.015 1.00 67.62 118 GLN A C 1
ATOM 828 O O . GLN A 1 118 ? 0.497 -2.021 0.386 1.00 67.62 118 GLN A O 1
ATOM 833 N N . GLY A 1 119 ? 1.668 -0.135 0.015 1.00 78.50 119 GLY A N 1
ATOM 834 C CA . GLY A 1 119 ? 0.661 0.798 0.508 1.00 78.50 119 GLY A CA 1
ATOM 835 C C . GLY A 1 119 ? 0.906 1.332 1.920 1.00 78.50 119 GLY A C 1
ATOM 836 O O . GLY A 1 119 ? 2.043 1.526 2.363 1.00 78.50 119 GLY A O 1
ATOM 837 N N . SER A 1 120 ? -0.192 1.575 2.623 1.00 85.88 120 SER A N 1
ATOM 838 C CA . SER A 1 120 ? -0.257 2.095 3.984 1.00 85.88 120 SER A CA 1
ATOM 839 C C . SER A 1 120 ? -1.250 1.268 4.798 1.00 85.88 120 SER A C 1
ATOM 841 O O . SER A 1 120 ? -2.363 1.019 4.337 1.00 85.88 120 SER A O 1
ATOM 843 N N . ASP A 1 121 ? -0.870 0.873 6.012 1.00 90.00 121 ASP A N 1
ATOM 844 C CA . ASP A 1 121 ? -1.741 0.167 6.960 1.00 90.00 121 ASP A CA 1
ATOM 845 C C . ASP A 1 121 ? -2.089 1.079 8.140 1.00 90.00 121 ASP A C 1
ATOM 847 O O . ASP A 1 121 ? -1.212 1.708 8.740 1.00 90.00 121 ASP A O 1
ATOM 851 N N . PHE A 1 122 ? -3.378 1.129 8.467 1.00 93.75 122 PHE A N 1
ATOM 852 C CA . PHE A 1 122 ? -3.963 1.856 9.587 1.00 93.75 122 PHE A CA 1
ATOM 853 C C . PHE A 1 122 ? -4.607 0.852 10.537 1.00 93.75 122 PHE A C 1
ATOM 855 O O . PHE A 1 122 ? -5.742 0.419 10.325 1.00 93.75 122 PHE A O 1
ATOM 862 N N . ARG A 1 123 ? -3.902 0.476 11.604 1.00 95.44 123 ARG A N 1
ATOM 863 C CA . ARG A 1 123 ? -4.407 -0.466 12.603 1.00 95.44 123 ARG A CA 1
ATOM 864 C C . ARG A 1 123 ? -4.935 0.264 13.826 1.00 95.44 123 ARG A C 1
ATOM 866 O O . ARG A 1 123 ? -4.172 0.831 14.600 1.00 95.44 123 ARG A O 1
ATOM 873 N N . LEU A 1 124 ? -6.238 0.184 14.050 1.00 97.44 124 LEU A N 1
ATOM 874 C CA . LEU A 1 124 ? -6.906 0.796 15.188 1.00 97.44 124 LEU A CA 1
ATOM 875 C C . LEU A 1 124 ? -7.195 -0.256 16.257 1.00 97.44 124 LEU A C 1
ATOM 877 O O . LEU A 1 124 ? -7.641 -1.365 15.970 1.00 97.44 124 LEU A O 1
ATOM 881 N N . THR A 1 125 ? -6.964 0.093 17.515 1.00 97.81 125 THR A N 1
ATOM 882 C CA . THR A 1 125 ? -7.354 -0.692 18.687 1.00 97.81 125 THR A CA 1
ATOM 883 C C . THR A 1 125 ? -8.013 0.233 19.692 1.00 97.81 125 THR A C 1
ATOM 885 O O . THR A 1 125 ? -7.417 1.224 20.085 1.00 97.81 125 THR A O 1
ATOM 888 N N . ALA A 1 126 ? -9.225 -0.077 20.136 1.00 97.31 126 ALA A N 1
ATOM 889 C CA . ALA A 1 126 ? -9.912 0.690 21.164 1.00 97.31 126 ALA A CA 1
ATOM 890 C C . ALA A 1 126 ? -10.106 -0.127 22.438 1.00 97.31 126 ALA A C 1
ATOM 892 O O . ALA A 1 126 ? -10.324 -1.337 22.377 1.00 97.31 126 ALA A O 1
ATOM 893 N N . ALA A 1 127 ? -10.084 0.549 23.581 1.00 96.56 127 ALA A N 1
ATOM 894 C CA . ALA A 1 127 ? -10.330 -0.012 24.899 1.00 96.56 127 ALA A CA 1
ATOM 895 C C . ALA A 1 127 ? -11.329 0.865 25.663 1.00 96.56 127 ALA A C 1
ATOM 897 O O . ALA A 1 127 ? -11.177 2.086 25.735 1.00 96.56 127 ALA A O 1
ATOM 898 N N . ARG A 1 128 ? -12.355 0.245 26.256 1.00 94.12 128 ARG A N 1
ATOM 899 C CA . ARG A 1 128 ? -13.382 0.940 27.045 1.00 94.12 128 ARG A CA 1
ATOM 900 C C . ARG A 1 128 ? -13.773 0.139 28.279 1.00 94.12 128 ARG A C 1
ATOM 902 O O . ARG A 1 128 ? -13.989 -1.071 28.204 1.00 94.12 128 ARG A O 1
ATOM 909 N N . SER A 1 129 ? -13.878 0.811 29.424 1.00 91.25 129 SER A N 1
ATOM 910 C CA . SER A 1 129 ? -14.307 0.169 30.670 1.00 91.25 129 SER A CA 1
ATOM 911 C C . SER A 1 129 ? -15.818 -0.091 30.671 1.00 91.25 129 SER A C 1
ATOM 913 O O . SER A 1 129 ? -16.623 0.772 30.319 1.00 91.25 129 SER A O 1
ATOM 915 N N . LEU A 1 130 ? -16.220 -1.296 31.072 1.00 88.31 130 LEU A N 1
ATOM 916 C CA . LEU A 1 130 ? -17.619 -1.657 31.253 1.00 88.31 130 LEU A CA 1
ATOM 917 C C . LEU A 1 130 ? -18.043 -1.345 32.690 1.00 88.31 130 LEU A C 1
ATOM 919 O O . LEU A 1 130 ? -17.572 -1.950 33.658 1.00 88.31 130 LEU A O 1
ATOM 923 N N . GLN A 1 131 ? -18.990 -0.424 32.838 1.00 82.94 131 GLN A N 1
ATOM 924 C CA . GLN A 1 131 ? -19.611 -0.136 34.128 1.00 82.94 131 GLN A CA 1
ATOM 925 C C . GLN A 1 131 ? -20.570 -1.264 34.538 1.00 82.94 131 GLN A C 1
ATOM 927 O O . GLN A 1 131 ? -21.736 -1.255 34.140 1.00 82.94 131 GLN A O 1
ATOM 932 N N . LEU A 1 132 ? -20.084 -2.227 35.331 1.00 80.81 132 LEU A N 1
ATOM 933 C CA . LEU A 1 132 ? -20.898 -3.301 35.914 1.00 80.81 132 LEU A CA 1
ATOM 934 C C . LEU A 1 132 ? -21.890 -2.734 36.932 1.00 80.81 132 LEU A C 1
ATOM 936 O O . LEU A 1 132 ? -21.507 -1.902 37.758 1.00 80.81 132 LEU A O 1
ATOM 940 N N . GLN A 1 133 ? -23.139 -3.204 36.898 1.00 81.19 133 GLN A N 1
ATOM 941 C CA . GLN A 1 133 ? -24.147 -2.813 37.886 1.00 81.19 133 GLN A CA 1
ATOM 942 C C . GLN A 1 133 ? -24.288 -3.848 38.998 1.00 81.19 133 GLN A C 1
ATOM 944 O O . GLN A 1 133 ? -24.146 -3.501 40.169 1.00 81.19 133 GLN A O 1
ATOM 949 N N . PHE A 1 134 ? -24.499 -5.118 38.655 1.00 79.44 134 PHE A N 1
ATOM 950 C CA . PHE A 1 134 ? -24.786 -6.165 39.638 1.00 79.44 134 PHE A CA 1
ATOM 951 C C . PHE A 1 134 ? -23.564 -7.047 39.911 1.00 79.44 134 PHE A C 1
ATOM 953 O O . PHE A 1 134 ? -23.255 -7.351 41.061 1.00 79.44 134 PHE A O 1
ATOM 960 N N . ALA A 1 135 ? -22.797 -7.383 38.874 1.00 75.25 135 ALA A N 1
ATOM 961 C CA . ALA A 1 135 ? -21.588 -8.196 38.976 1.00 75.25 135 ALA A CA 1
ATOM 962 C C . ALA A 1 135 ? -20.409 -7.470 39.646 1.00 75.25 135 ALA A C 1
ATOM 964 O O . ALA A 1 135 ? -19.385 -8.090 39.920 1.00 75.25 135 ALA A O 1
ATOM 965 N N . ARG A 1 136 ? -20.543 -6.178 39.979 1.00 76.88 136 ARG A N 1
ATOM 966 C CA . ARG A 1 136 ? -19.498 -5.407 40.673 1.00 76.88 136 ARG A CA 1
ATOM 967 C C . ARG A 1 136 ? -19.116 -6.008 42.033 1.00 76.88 136 ARG A C 1
ATOM 969 O O . ARG A 1 136 ? -17.970 -5.878 42.461 1.00 76.88 136 ARG A O 1
ATOM 976 N N . ILE A 1 137 ? -20.059 -6.689 42.690 1.00 73.88 137 ILE A N 1
ATOM 977 C CA . ILE A 1 137 ? -19.811 -7.409 43.948 1.00 73.88 137 ILE A CA 1
ATOM 978 C C . ILE A 1 137 ? -18.890 -8.622 43.755 1.00 73.88 137 ILE A C 1
ATOM 980 O O . ILE A 1 137 ? -18.153 -8.984 44.664 1.00 73.88 137 ILE A O 1
ATOM 984 N N . LEU A 1 138 ? -18.895 -9.221 42.561 1.00 72.94 138 LEU A N 1
ATOM 985 C CA . LEU A 1 138 ? -18.075 -10.383 42.210 1.00 72.94 138 LEU A CA 1
ATOM 986 C C . LEU A 1 138 ? -16.666 -9.979 41.757 1.00 72.94 138 LEU A C 1
ATOM 988 O O . LEU A 1 138 ? -15.745 -10.784 41.829 1.00 72.94 138 LEU A O 1
ATOM 992 N N . THR A 1 139 ? -16.483 -8.738 41.298 1.00 70.75 139 THR A N 1
ATOM 993 C CA . THR A 1 139 ? -15.206 -8.237 40.764 1.00 70.75 139 THR A CA 1
ATOM 994 C C . THR A 1 139 ? -14.393 -7.427 41.775 1.00 70.75 139 THR A C 1
ATOM 996 O O . THR A 1 139 ? -13.462 -6.716 41.387 1.00 70.75 139 THR A O 1
ATOM 999 N N . ASN A 1 140 ? -14.741 -7.486 43.067 1.00 75.56 140 ASN A N 1
ATOM 1000 C CA . ASN A 1 140 ? -14.140 -6.662 44.125 1.00 75.56 140 ASN A CA 1
ATOM 1001 C C . ASN A 1 140 ? -14.106 -5.162 43.764 1.00 75.56 140 ASN A C 1
ATOM 1003 O O . ASN A 1 140 ? -13.156 -4.451 44.080 1.00 75.56 140 ASN A O 1
ATOM 1007 N N . GLY A 1 141 ? -15.135 -4.677 43.059 1.00 72.25 141 GLY A N 1
ATOM 1008 C CA . GLY A 1 141 ? -15.253 -3.271 42.677 1.00 72.25 141 GLY A CA 1
ATOM 1009 C C . GLY A 1 141 ? -14.539 -2.862 41.386 1.00 72.25 141 GLY A C 1
ATOM 1010 O O . GLY A 1 141 ? -14.704 -1.708 40.989 1.00 72.25 141 GLY A O 1
ATOM 1011 N N . SER A 1 142 ? -13.812 -3.768 40.719 1.00 78.88 142 SER A N 1
ATOM 1012 C CA . SER A 1 142 ? -13.122 -3.491 39.450 1.00 78.88 142 SER A CA 1
ATOM 1013 C C . SER A 1 142 ? -14.058 -3.564 38.236 1.00 78.88 142 SER A C 1
ATOM 1015 O O . SER A 1 142 ? -15.001 -4.361 38.192 1.00 78.88 142 SER A O 1
ATOM 1017 N N . ASN A 1 143 ? -13.798 -2.717 37.240 1.00 83.44 143 ASN A N 1
ATOM 1018 C CA . ASN A 1 143 ? -14.538 -2.672 35.982 1.00 83.44 143 ASN A CA 1
ATOM 1019 C C . ASN A 1 143 ? -13.746 -3.402 34.888 1.00 83.44 143 ASN A C 1
ATOM 1021 O O . ASN A 1 143 ? -12.602 -3.024 34.632 1.00 83.44 143 ASN A O 1
ATOM 1025 N N . PRO A 1 144 ? -14.317 -4.426 34.230 1.00 86.94 144 PRO A N 1
ATOM 1026 C CA . PRO A 1 144 ? -13.643 -5.108 33.138 1.00 86.94 144 PRO A CA 1
ATOM 1027 C C . PRO A 1 144 ? -13.498 -4.171 31.935 1.00 86.94 144 PRO A C 1
ATOM 1029 O O . PRO A 1 144 ? -14.336 -3.298 31.705 1.00 86.94 144 PRO A O 1
ATOM 1032 N N . VAL A 1 145 ? -12.435 -4.367 31.157 1.00 90.62 145 VAL A N 1
ATOM 1033 C CA . VAL A 1 145 ? -12.151 -3.591 29.944 1.00 90.62 145 VAL A CA 1
ATOM 1034 C C . VAL A 1 145 ? -12.537 -4.416 28.723 1.00 90.62 145 VAL A C 1
ATOM 1036 O O . VAL A 1 145 ? -12.135 -5.572 28.590 1.00 90.62 145 VAL A O 1
ATOM 1039 N N . ILE A 1 146 ? -13.321 -3.817 27.833 1.00 93.69 146 ILE A N 1
ATOM 1040 C CA . ILE A 1 146 ? -13.670 -4.379 26.533 1.00 93.69 146 ILE A CA 1
ATOM 1041 C C . ILE A 1 146 ? -12.777 -3.729 25.486 1.00 93.69 146 ILE A C 1
ATOM 1043 O O . ILE A 1 146 ? -12.626 -2.509 25.468 1.00 93.69 146 ILE A O 1
ATOM 1047 N N . ASN A 1 147 ? -12.208 -4.552 24.611 1.00 94.94 147 ASN A N 1
ATOM 1048 C CA . ASN A 1 147 ? -11.364 -4.090 23.514 1.00 94.94 147 ASN A CA 1
ATOM 1049 C C . ASN A 1 147 ? -12.089 -4.230 22.168 1.00 94.94 147 ASN A C 1
ATOM 1051 O O . ASN A 1 147 ? -13.050 -4.992 22.070 1.00 94.94 147 ASN A O 1
ATOM 1055 N N . GLY A 1 148 ? -11.626 -3.537 21.138 1.00 95.25 148 GLY A N 1
ATOM 1056 C CA . GLY A 1 148 ? -12.014 -3.699 19.735 1.00 95.25 148 GLY A CA 1
ATOM 1057 C C . GLY A 1 148 ? -10.799 -3.413 18.859 1.00 95.25 148 GLY A C 1
ATOM 1058 O O . GLY A 1 148 ? -9.945 -2.632 19.268 1.00 95.25 148 GLY A O 1
ATOM 1059 N N . ALA A 1 149 ? -10.673 -4.065 17.706 1.00 96.88 149 ALA A N 1
ATOM 1060 C CA . ALA A 1 149 ? -9.535 -3.849 16.813 1.00 96.88 149 ALA A CA 1
ATOM 1061 C C . ALA A 1 149 ? -9.947 -4.015 15.350 1.00 96.88 149 ALA A C 1
ATOM 1063 O O . ALA A 1 149 ? -10.727 -4.916 15.046 1.00 96.88 149 ALA A O 1
ATOM 1064 N N . ALA A 1 150 ? -9.406 -3.175 14.472 1.00 96.81 150 ALA A N 1
ATOM 1065 C CA . ALA A 1 150 ? -9.589 -3.252 13.026 1.00 96.81 150 ALA A CA 1
ATOM 1066 C C . ALA A 1 150 ? -8.348 -2.720 12.301 1.00 96.81 150 ALA A C 1
ATOM 1068 O O . ALA A 1 150 ? -7.519 -2.029 12.895 1.00 96.81 150 ALA A O 1
ATOM 1069 N N . SER A 1 151 ? -8.225 -3.035 11.016 1.00 93.06 151 SER A N 1
ATOM 1070 C CA . SER A 1 151 ? -7.142 -2.557 10.154 1.00 93.06 151 SER A CA 1
ATOM 1071 C C . SER A 1 151 ? -7.692 -2.109 8.803 1.00 93.06 151 SER A C 1
ATOM 1073 O O . SER A 1 151 ? -8.438 -2.859 8.172 1.00 93.06 151 SER A O 1
ATOM 1075 N N . GLY A 1 152 ? -7.307 -0.917 8.355 1.00 89.00 152 GLY A N 1
ATOM 1076 C CA . GLY A 1 152 ? -7.582 -0.386 7.023 1.00 89.00 152 GLY A CA 1
ATOM 1077 C C . GLY A 1 152 ? -6.295 -0.350 6.211 1.00 89.00 152 GLY A C 1
ATOM 1078 O O . GLY A 1 152 ? -5.318 0.244 6.651 1.00 89.00 152 GLY A O 1
ATOM 1079 N N . ASN A 1 153 ? -6.282 -0.991 5.044 1.00 87.12 153 ASN A N 1
ATOM 1080 C CA . ASN A 1 153 ? -5.113 -1.026 4.167 1.00 87.12 153 ASN A CA 1
ATOM 1081 C C . ASN A 1 153 ? -5.415 -0.241 2.892 1.00 87.12 153 ASN A C 1
ATOM 1083 O O . ASN A 1 153 ? -6.426 -0.492 2.234 1.00 87.12 153 ASN A O 1
ATOM 1087 N N . VAL A 1 154 ? -4.542 0.704 2.556 1.00 82.25 154 VAL A N 1
ATOM 1088 C CA . VAL A 1 154 ? -4.603 1.480 1.320 1.00 82.25 154 VAL A CA 1
ATOM 1089 C C . VAL A 1 154 ? -3.406 1.125 0.474 1.00 82.25 154 VAL A C 1
ATOM 1091 O O . VAL A 1 154 ? -2.288 1.508 0.796 1.00 82.25 154 VAL A O 1
ATOM 1094 N N . ASN A 1 155 ? -3.653 0.447 -0.635 1.00 71.19 155 ASN A N 1
ATOM 1095 C CA . ASN A 1 155 ? -2.600 0.057 -1.557 1.00 71.19 155 ASN A CA 1
ATOM 1096 C C . ASN A 1 155 ? -2.618 0.980 -2.772 1.00 71.19 155 ASN A C 1
ATOM 1098 O O . ASN A 1 155 ? -3.677 1.482 -3.161 1.00 71.19 155 ASN A O 1
ATOM 1102 N N . ASN A 1 156 ? -1.452 1.182 -3.384 1.00 61.22 156 ASN A N 1
ATOM 1103 C CA . ASN A 1 156 ? -1.415 1.747 -4.724 1.00 61.22 156 ASN A CA 1
ATOM 1104 C C . ASN A 1 156 ? -2.124 0.768 -5.685 1.00 61.22 156 ASN A C 1
ATOM 1106 O O . ASN A 1 156 ? -2.060 -0.445 -5.488 1.00 61.22 156 ASN A O 1
ATOM 1110 N N . LEU A 1 157 ? -2.856 1.283 -6.679 1.00 50.53 157 LEU A N 1
ATOM 1111 C CA . LEU A 1 157 ? -3.841 0.527 -7.476 1.00 50.53 157 LEU A CA 1
ATOM 1112 C C . LEU A 1 157 ? -3.259 -0.655 -8.276 1.00 50.53 157 LEU A C 1
ATOM 1114 O O . LEU A 1 157 ? -4.019 -1.490 -8.770 1.00 50.53 157 LEU A O 1
ATOM 1118 N N . LEU A 1 158 ? -1.936 -0.756 -8.396 1.00 50.88 158 LEU A N 1
ATOM 1119 C CA . LEU A 1 158 ? -1.268 -1.931 -8.935 1.00 50.88 158 LEU A CA 1
ATOM 1120 C C . LEU A 1 158 ? -0.912 -2.866 -7.771 1.00 50.88 158 LEU A C 1
ATOM 1122 O O . LEU A 1 158 ? -0.032 -2.565 -6.970 1.00 50.88 158 LEU A O 1
ATOM 1126 N N . TYR A 1 159 ? -1.578 -4.027 -7.697 1.00 51.34 159 TYR A N 1
ATOM 1127 C CA . TYR A 1 159 ? -1.329 -5.092 -6.702 1.00 51.34 159 TYR A CA 1
ATOM 1128 C C . TYR A 1 159 ? 0.143 -5.536 -6.611 1.00 51.34 159 TYR A C 1
ATOM 1130 O O . TYR A 1 159 ? 0.532 -6.234 -5.674 1.00 51.34 159 TYR A O 1
ATOM 1138 N N . THR A 1 160 ? 0.958 -5.140 -7.583 1.00 67.00 160 THR A N 1
ATOM 1139 C CA . THR A 1 160 ? 2.375 -5.439 -7.691 1.00 67.00 160 THR A CA 1
ATOM 1140 C C . THR A 1 160 ? 3.081 -4.264 -8.360 1.00 67.00 160 THR A C 1
ATOM 1142 O O . THR A 1 160 ? 2.555 -3.745 -9.345 1.00 67.00 160 THR A O 1
ATOM 1145 N N . PRO A 1 161 ? 4.272 -3.864 -7.891 1.00 79.19 161 PRO A N 1
ATOM 1146 C CA . PRO A 1 161 ? 5.080 -2.883 -8.608 1.00 79.19 161 PRO A CA 1
ATOM 1147 C C . PRO A 1 161 ? 5.380 -3.359 -10.033 1.00 79.19 161 PRO A C 1
ATOM 1149 O O . PRO A 1 161 ? 5.594 -4.552 -10.254 1.00 79.19 161 PRO A O 1
ATOM 1152 N N . THR A 1 162 ? 5.426 -2.429 -10.988 1.00 84.25 162 THR A N 1
ATOM 1153 C CA . THR A 1 162 ? 5.740 -2.731 -12.394 1.00 84.25 162 THR A CA 1
ATOM 1154 C C . THR A 1 162 ? 7.148 -3.300 -12.525 1.00 84.25 162 THR A C 1
ATOM 1156 O O . THR A 1 162 ? 7.388 -4.233 -13.288 1.00 84.25 162 THR A O 1
ATOM 1159 N N . VAL A 1 163 ? 8.089 -2.760 -11.747 1.00 88.19 163 VAL A N 1
ATOM 1160 C CA . VAL A 1 163 ? 9.456 -3.276 -11.647 1.00 88.19 163 VAL A CA 1
ATOM 1161 C C . VAL A 1 163 ? 9.820 -3.412 -10.177 1.00 88.19 163 VAL A C 1
ATOM 1163 O O . VAL A 1 163 ? 9.748 -2.440 -9.430 1.00 88.19 163 VAL A O 1
ATOM 1166 N N . ALA A 1 164 ? 10.265 -4.598 -9.762 1.00 88.25 164 ALA A N 1
ATOM 1167 C CA . ALA A 1 164 ? 10.790 -4.825 -8.421 1.00 88.25 164 ALA A CA 1
ATOM 1168 C C . ALA A 1 164 ? 12.131 -5.558 -8.443 1.00 88.25 164 ALA A C 1
ATOM 1170 O O . ALA A 1 164 ? 12.278 -6.599 -9.079 1.00 88.25 164 ALA A O 1
ATOM 1171 N N . ALA A 1 165 ? 13.087 -5.045 -7.674 1.00 89.31 165 ALA A N 1
ATOM 1172 C CA . ALA A 1 165 ? 14.335 -5.716 -7.354 1.00 89.31 165 ALA A CA 1
ATOM 1173 C C . ALA A 1 165 ? 14.412 -5.987 -5.848 1.00 89.31 165 ALA A C 1
ATOM 1175 O O . ALA A 1 165 ? 14.508 -5.067 -5.033 1.00 89.31 165 ALA A O 1
ATOM 1176 N N . LEU A 1 166 ? 14.405 -7.271 -5.483 1.00 87.06 166 LEU A N 1
ATOM 1177 C CA . LEU A 1 166 ? 14.499 -7.733 -4.091 1.00 87.06 166 LEU A CA 1
ATOM 1178 C C . LEU A 1 166 ? 15.942 -7.731 -3.564 1.00 87.06 166 LEU A C 1
ATOM 1180 O O . LEU A 1 166 ? 16.168 -7.734 -2.353 1.00 87.06 166 LEU A O 1
ATOM 1184 N N . ALA A 1 167 ? 16.924 -7.702 -4.470 1.00 86.44 167 ALA A N 1
ATOM 1185 C CA . ALA A 1 167 ? 18.337 -7.658 -4.126 1.00 86.44 167 ALA A CA 1
ATOM 1186 C C . ALA A 1 167 ? 18.656 -6.427 -3.265 1.00 86.44 167 ALA A C 1
ATOM 1188 O O . ALA A 1 167 ? 18.177 -5.327 -3.525 1.00 86.44 167 ALA A O 1
ATOM 1189 N N . GLN A 1 168 ? 19.507 -6.604 -2.253 1.00 88.50 168 GLN A N 1
ATOM 1190 C CA . GLN A 1 168 ? 19.906 -5.525 -1.337 1.00 88.50 168 GLN A CA 1
ATOM 1191 C C . GLN A 1 168 ? 21.208 -4.823 -1.762 1.00 88.50 168 GLN A C 1
ATOM 1193 O O . GLN A 1 168 ? 21.710 -3.957 -1.047 1.00 88.50 168 GLN A O 1
ATOM 1198 N N . SER A 1 169 ? 21.759 -5.179 -2.925 1.00 91.62 169 SER A N 1
ATOM 1199 C CA . SER A 1 169 ? 22.994 -4.614 -3.476 1.00 91.62 169 SER A CA 1
ATOM 1200 C C . SER A 1 169 ? 22.944 -3.088 -3.570 1.00 91.62 169 SER A C 1
ATOM 1202 O O . SER A 1 169 ? 21.962 -2.507 -4.034 1.00 91.62 169 SER A O 1
ATOM 1204 N N . GLY A 1 170 ? 24.011 -2.430 -3.124 1.00 87.88 170 GLY A N 1
ATOM 1205 C CA . GLY A 1 170 ? 24.130 -0.971 -3.063 1.00 87.88 170 GLY A CA 1
ATOM 1206 C C . GLY A 1 170 ? 23.487 -0.321 -1.836 1.00 87.88 170 GLY A C 1
ATOM 1207 O O . GLY A 1 170 ? 23.493 0.901 -1.719 1.00 87.88 170 GLY A O 1
ATOM 1208 N N . CYS A 1 171 ? 22.940 -1.109 -0.908 1.00 87.56 171 CYS A N 1
ATOM 1209 C CA . CYS A 1 171 ? 22.297 -0.630 0.312 1.00 87.56 171 CYS A CA 1
ATOM 1210 C C . CYS A 1 171 ? 22.827 -1.396 1.535 1.00 87.56 171 CYS A C 1
ATOM 1212 O O . CYS A 1 171 ? 23.212 -2.558 1.433 1.00 87.56 171 CYS A O 1
ATOM 1214 N N . GLY A 1 172 ? 22.900 -0.746 2.702 1.00 82.81 172 GLY A N 1
ATOM 1215 C CA . GLY A 1 172 ? 23.340 -1.400 3.946 1.00 82.81 172 GLY A CA 1
ATOM 1216 C C . GLY A 1 172 ? 24.781 -1.935 3.934 1.00 82.81 172 GLY A C 1
ATOM 1217 O O . GLY A 1 172 ? 25.078 -2.888 4.645 1.00 82.81 172 GLY A O 1
ATOM 1218 N N . GLY A 1 173 ? 25.670 -1.355 3.117 1.00 83.19 173 GLY A N 1
ATOM 1219 C CA . GLY A 1 173 ? 27.071 -1.784 2.987 1.00 83.19 173 GLY A CA 1
ATOM 1220 C C . GLY A 1 173 ? 27.305 -2.940 2.006 1.00 83.19 173 GLY A C 1
ATOM 1221 O O . GLY A 1 173 ? 28.447 -3.351 1.814 1.00 83.19 173 GLY A O 1
ATOM 1222 N N . VAL A 1 174 ? 26.255 -3.447 1.354 1.00 86.50 174 VAL A N 1
ATOM 1223 C CA . VAL A 1 174 ? 26.371 -4.459 0.297 1.00 86.50 174 VAL A CA 1
ATOM 1224 C C . VAL A 1 174 ? 26.812 -3.780 -1.002 1.00 86.50 174 VAL A C 1
ATOM 1226 O O . VAL A 1 174 ? 26.204 -2.800 -1.426 1.00 86.50 174 VAL A O 1
ATOM 1229 N N . GLY A 1 175 ? 27.859 -4.289 -1.653 1.00 89.81 175 GLY A N 1
ATOM 1230 C CA . GLY A 1 175 ? 28.343 -3.744 -2.927 1.00 89.81 175 GLY A CA 1
ATOM 1231 C C . GLY A 1 175 ? 27.357 -3.931 -4.091 1.00 89.81 175 GLY A C 1
ATOM 1232 O O . GLY A 1 175 ? 26.510 -4.825 -4.071 1.00 89.81 175 GLY A O 1
ATOM 1233 N N . GLY A 1 176 ? 27.489 -3.098 -5.128 1.00 90.31 176 GLY A N 1
ATOM 1234 C CA . GLY A 1 176 ? 26.720 -3.195 -6.376 1.00 90.31 176 GLY A CA 1
ATOM 1235 C C . GLY A 1 176 ? 25.477 -2.300 -6.427 1.00 90.31 176 GLY A C 1
ATOM 1236 O O . GLY A 1 176 ? 25.414 -1.257 -5.782 1.00 90.31 176 GLY A O 1
ATOM 1237 N N . SER A 1 177 ? 24.493 -2.686 -7.236 1.00 91.56 177 SER A N 1
ATOM 1238 C CA . SER A 1 177 ? 23.193 -2.014 -7.361 1.00 91.56 177 SER A CA 1
ATOM 1239 C C . SER A 1 177 ? 22.113 -3.072 -7.569 1.00 91.56 177 SER A C 1
ATOM 1241 O O . SER A 1 177 ? 22.372 -4.088 -8.208 1.00 91.56 177 SER A O 1
ATOM 1243 N N . ALA A 1 178 ? 20.929 -2.860 -7.003 1.00 92.31 178 ALA A N 1
ATOM 1244 C CA . ALA A 1 178 ? 19.784 -3.749 -7.173 1.00 92.31 178 ALA A CA 1
ATOM 1245 C C . ALA A 1 178 ? 19.123 -3.569 -8.544 1.00 92.31 178 ALA A C 1
ATOM 1247 O O . ALA A 1 178 ? 18.677 -4.540 -9.143 1.00 92.31 178 ALA A O 1
ATOM 1248 N N . ILE A 1 179 ? 19.100 -2.332 -9.045 1.00 93.25 179 ILE A N 1
ATOM 1249 C CA . ILE A 1 179 ? 18.696 -1.998 -10.412 1.00 93.25 179 ILE A CA 1
ATOM 1250 C C . ILE A 1 179 ? 19.824 -1.175 -11.025 1.00 93.25 179 ILE A C 1
ATOM 1252 O O . ILE A 1 179 ? 20.257 -0.185 -10.433 1.00 93.25 179 ILE A O 1
ATOM 1256 N N . SER A 1 180 ? 20.299 -1.565 -12.206 1.00 92.94 180 SER A N 1
ATOM 1257 C CA . SER A 1 180 ? 21.248 -0.773 -12.986 1.00 92.94 180 SER A CA 1
ATOM 1258 C C . SER A 1 180 ? 20.697 -0.492 -14.376 1.00 92.94 180 SER A C 1
ATOM 1260 O O . SER A 1 180 ? 20.393 -1.430 -15.110 1.00 92.94 180 SER A O 1
ATOM 1262 N N . LEU A 1 181 ? 20.623 0.784 -14.742 1.00 93.00 181 LEU A N 1
ATOM 1263 C CA . LEU A 1 181 ? 20.279 1.237 -16.083 1.00 93.00 181 LEU A CA 1
ATOM 1264 C C . LEU A 1 181 ? 21.524 1.823 -16.757 1.00 93.00 181 LEU A C 1
ATOM 1266 O O . LEU A 1 181 ? 22.231 2.651 -16.175 1.00 93.00 181 LEU A O 1
ATOM 1270 N N . SER A 1 182 ? 21.802 1.391 -17.982 1.00 88.81 182 SER A N 1
ATOM 1271 C CA . SER A 1 182 ? 22.936 1.851 -18.786 1.00 88.81 182 SER A CA 1
ATOM 1272 C C . SER A 1 182 ? 22.533 2.064 -20.250 1.00 88.81 182 SER A C 1
ATOM 1274 O O . SER A 1 182 ? 21.428 1.702 -20.652 1.00 88.81 182 SER A O 1
ATOM 1276 N N . GLY A 1 183 ? 23.410 2.678 -21.051 1.00 83.31 183 GLY A N 1
ATOM 1277 C CA . GLY A 1 183 ? 23.138 3.013 -22.459 1.00 83.31 183 GLY A CA 1
ATOM 1278 C C . GLY A 1 183 ? 22.637 4.448 -22.645 1.00 83.31 183 GLY A C 1
ATOM 1279 O O . GLY A 1 183 ? 22.699 5.223 -21.709 1.00 83.31 183 GLY A O 1
ATOM 1280 N N . GLY A 1 184 ? 22.187 4.820 -23.850 1.00 80.00 184 GLY A N 1
ATOM 1281 C CA . GLY A 1 184 ? 21.834 6.210 -24.213 1.00 80.00 184 GLY A CA 1
ATOM 1282 C C . GLY A 1 184 ? 20.334 6.512 -24.348 1.00 80.00 184 GLY A C 1
ATOM 1283 O O . GLY A 1 184 ? 19.974 7.494 -24.991 1.00 80.00 184 GLY A O 1
ATOM 1284 N N . GLY A 1 185 ? 19.460 5.653 -23.818 1.00 85.19 185 GLY A N 1
ATOM 1285 C CA . GLY A 1 185 ? 18.001 5.751 -23.971 1.00 85.19 185 GLY A CA 1
ATOM 1286 C C . GLY A 1 185 ? 17.262 6.193 -22.705 1.00 85.19 185 GLY A C 1
ATOM 1287 O O . GLY A 1 185 ? 17.863 6.365 -21.644 1.00 85.19 185 GLY A O 1
ATOM 1288 N N . THR A 1 186 ? 15.937 6.345 -22.821 1.00 88.25 186 THR A N 1
ATOM 1289 C CA . THR A 1 186 ? 15.041 6.560 -21.672 1.00 88.25 186 THR A CA 1
ATOM 1290 C C . THR A 1 186 ? 14.199 5.312 -21.425 1.00 88.25 186 THR A C 1
ATOM 1292 O O . THR A 1 186 ? 13.406 4.939 -22.284 1.00 88.25 186 THR A O 1
ATOM 1295 N N . LEU A 1 187 ? 14.332 4.690 -20.252 1.00 89.25 187 LEU A N 1
ATOM 1296 C CA . LEU A 1 187 ? 13.394 3.667 -19.789 1.00 89.25 187 LEU A CA 1
ATOM 1297 C C . LEU A 1 187 ? 12.147 4.360 -19.234 1.00 89.25 187 LEU A C 1
ATOM 1299 O O . LEU A 1 187 ? 12.222 5.000 -18.185 1.00 89.25 187 LEU A O 1
ATOM 1303 N N . ALA A 1 188 ? 11.014 4.239 -19.923 1.00 88.69 188 ALA A N 1
ATOM 1304 C CA . ALA A 1 188 ? 9.724 4.697 -19.421 1.00 88.69 188 ALA A CA 1
ATOM 1305 C C . ALA A 1 188 ? 9.007 3.550 -18.694 1.00 88.69 188 ALA A C 1
ATOM 1307 O O . ALA A 1 188 ? 8.783 2.494 -19.277 1.00 88.69 188 ALA A O 1
ATOM 1308 N N . VAL A 1 189 ? 8.645 3.759 -17.430 1.00 89.06 189 VAL A N 1
ATOM 1309 C CA . VAL A 1 189 ? 7.878 2.811 -16.616 1.00 89.06 189 VAL A CA 1
ATOM 1310 C C . VAL A 1 189 ? 6.539 3.448 -16.277 1.00 89.06 189 VAL A C 1
ATOM 1312 O O . VAL A 1 189 ? 6.502 4.547 -15.726 1.00 89.06 189 VAL A O 1
ATOM 1315 N N . SER A 1 190 ? 5.445 2.767 -16.611 1.00 86.19 190 SER A N 1
ATOM 1316 C CA . SER A 1 190 ? 4.109 3.118 -16.127 1.00 86.19 190 SER A CA 1
ATOM 1317 C C . SER A 1 190 ? 3.795 2.270 -14.897 1.00 86.19 190 SER A C 1
ATOM 1319 O O . SER A 1 190 ? 3.810 1.041 -14.975 1.00 86.19 190 SER A O 1
ATOM 1321 N N . GLY A 1 191 ? 3.582 2.914 -13.754 1.00 84.38 191 GLY A N 1
ATOM 1322 C CA . GLY A 1 191 ? 3.482 2.293 -12.434 1.00 84.38 191 GLY A CA 1
ATOM 1323 C C . GLY A 1 191 ? 4.783 2.352 -11.626 1.00 84.38 191 GLY A C 1
ATOM 1324 O O . GLY A 1 191 ? 5.732 3.054 -11.980 1.00 84.38 191 GLY A O 1
ATOM 1325 N N . ASP A 1 192 ? 4.799 1.638 -10.501 1.00 86.00 192 ASP A N 1
ATOM 1326 C CA . ASP A 1 192 ? 5.833 1.798 -9.476 1.00 86.00 192 ASP A CA 1
ATOM 1327 C C . ASP A 1 192 ? 7.121 1.028 -9.787 1.00 86.00 192 ASP A C 1
ATOM 1329 O O . ASP A 1 192 ? 7.108 -0.095 -10.303 1.00 86.00 192 ASP A O 1
ATOM 1333 N N . VAL A 1 193 ? 8.249 1.614 -9.383 1.00 90.12 193 VAL A N 1
ATOM 1334 C CA . VAL A 1 193 ? 9.576 0.989 -9.420 1.00 90.12 193 VAL A CA 1
ATOM 1335 C C . VAL A 1 193 ? 10.068 0.802 -7.995 1.00 90.12 193 VAL A C 1
ATOM 1337 O O . VAL A 1 193 ? 10.135 1.755 -7.222 1.00 90.12 193 VAL A O 1
ATOM 1340 N N . VAL A 1 194 ? 10.457 -0.418 -7.639 1.00 90.19 194 VAL A N 1
ATOM 1341 C CA . VAL A 1 194 ? 10.833 -0.780 -6.273 1.00 90.19 194 VAL A CA 1
ATOM 1342 C C . VAL A 1 194 ? 12.199 -1.445 -6.244 1.00 90.19 194 VAL A C 1
ATOM 1344 O O . VAL A 1 194 ? 12.451 -2.412 -6.953 1.00 90.19 194 VAL A O 1
ATOM 1347 N N . ALA A 1 195 ? 13.084 -0.963 -5.378 1.00 91.25 195 ALA A N 1
ATOM 1348 C CA . ALA A 1 195 ? 14.394 -1.543 -5.140 1.00 91.25 195 ALA A CA 1
ATOM 1349 C C . ALA A 1 195 ? 14.664 -1.671 -3.636 1.00 91.25 195 ALA A C 1
ATOM 1351 O O . ALA A 1 195 ? 14.792 -0.679 -2.914 1.00 91.25 195 ALA A O 1
ATOM 1352 N N . SER A 1 196 ? 14.836 -2.913 -3.177 1.00 88.88 196 SER A N 1
ATOM 1353 C CA . SER A 1 196 ? 15.320 -3.239 -1.827 1.00 88.88 196 SER A CA 1
ATOM 1354 C C . SER A 1 196 ? 16.824 -2.955 -1.645 1.00 88.88 196 SER A C 1
ATOM 1356 O O . SER A 1 196 ? 17.345 -3.071 -0.531 1.00 88.88 196 SER A O 1
ATOM 1358 N N . GLY A 1 197 ? 17.514 -2.547 -2.715 1.00 89.12 197 GLY A N 1
ATOM 1359 C CA . GLY A 1 197 ? 18.882 -2.029 -2.729 1.00 89.12 197 GLY A CA 1
ATOM 1360 C C . GLY A 1 197 ? 18.966 -0.655 -3.405 1.00 89.12 197 GLY A C 1
ATOM 1361 O O . GLY A 1 197 ? 18.023 0.129 -3.325 1.00 89.12 197 GLY A O 1
ATOM 1362 N N . ALA A 1 198 ? 20.093 -0.338 -4.047 1.00 91.38 198 ALA A N 1
ATOM 1363 C CA . ALA A 1 198 ? 20.258 0.922 -4.779 1.00 91.38 198 ALA A CA 1
ATOM 1364 C C . ALA A 1 198 ? 19.861 0.805 -6.258 1.00 91.38 198 ALA A C 1
ATOM 1366 O O . ALA A 1 198 ? 20.111 -0.215 -6.901 1.00 91.38 198 ALA A O 1
ATOM 1367 N N . ILE A 1 199 ? 19.310 1.885 -6.804 1.00 94.00 199 ILE A N 1
ATOM 1368 C CA . ILE A 1 199 ? 19.089 2.113 -8.230 1.00 94.00 199 ILE A CA 1
ATOM 1369 C C . ILE A 1 199 ? 20.237 2.985 -8.752 1.00 94.00 199 ILE A C 1
ATOM 1371 O O . ILE A 1 199 ? 20.489 4.074 -8.229 1.00 94.00 199 ILE A O 1
ATOM 1375 N N . SER A 1 200 ? 20.937 2.507 -9.779 1.00 93.81 200 SER A N 1
ATOM 1376 C CA . SER A 1 200 ? 22.051 3.206 -10.424 1.00 93.81 200 SER A CA 1
ATOM 1377 C C . SER A 1 200 ? 21.757 3.415 -11.904 1.00 93.81 200 SER A C 1
ATOM 1379 O O . SER A 1 200 ? 21.461 2.463 -12.620 1.00 93.81 200 SER A O 1
ATOM 1381 N N . ILE A 1 201 ? 21.829 4.660 -12.371 1.00 93.88 201 ILE A N 1
ATOM 1382 C CA . ILE A 1 201 ? 21.585 5.026 -13.769 1.00 93.88 201 ILE A CA 1
ATOM 1383 C C . ILE A 1 201 ? 22.860 5.665 -14.323 1.00 93.88 201 ILE A C 1
ATOM 1385 O O . ILE A 1 201 ? 23.367 6.643 -13.778 1.00 93.88 201 ILE A O 1
ATOM 1389 N N . SER A 1 202 ? 23.388 5.098 -15.406 1.00 90.50 202 SER A N 1
ATOM 1390 C CA . SER A 1 202 ? 24.646 5.506 -16.038 1.00 90.50 202 SER A CA 1
ATOM 1391 C C . SER A 1 202 ? 24.420 5.806 -17.516 1.00 90.50 202 SER A C 1
ATOM 1393 O O . SER A 1 202 ? 24.031 4.928 -18.277 1.00 90.50 202 SER A O 1
ATOM 1395 N N . SER A 1 203 ? 24.635 7.051 -17.948 1.00 84.94 203 SER A N 1
ATOM 1396 C CA . SER A 1 203 ? 24.426 7.527 -19.336 1.00 84.94 203 SER A CA 1
ATOM 1397 C C . SER A 1 203 ? 23.005 7.393 -19.927 1.00 84.94 203 SER A C 1
ATOM 1399 O O . SER A 1 203 ? 22.770 7.936 -21.003 1.00 84.94 203 SER A O 1
ATOM 1401 N N . ALA A 1 204 ? 22.066 6.756 -19.217 1.00 89.94 204 ALA A N 1
ATOM 1402 C CA . ALA A 1 204 ? 20.656 6.599 -19.582 1.00 89.94 204 ALA A CA 1
ATOM 1403 C C . ALA A 1 204 ? 19.756 7.548 -18.768 1.00 89.94 204 ALA A C 1
ATOM 1405 O O . ALA A 1 204 ? 20.221 8.241 -17.860 1.00 89.94 204 ALA A O 1
ATOM 1406 N N . ALA A 1 205 ? 18.456 7.543 -19.055 1.00 91.50 205 ALA A N 1
ATOM 1407 C CA . ALA A 1 205 ? 17.430 8.183 -18.235 1.00 91.50 205 ALA A CA 1
ATOM 1408 C C . ALA A 1 205 ? 16.335 7.179 -17.851 1.00 91.50 205 ALA A C 1
ATOM 1410 O O . ALA A 1 205 ? 16.041 6.250 -18.599 1.00 91.50 205 ALA A O 1
ATOM 1411 N N . MET A 1 206 ? 15.707 7.368 -16.694 1.00 92.75 206 MET A N 1
ATOM 1412 C CA . MET A 1 206 ? 14.522 6.612 -16.281 1.00 92.75 206 MET A CA 1
ATOM 1413 C C . MET A 1 206 ? 13.370 7.582 -16.049 1.00 92.75 206 MET A C 1
ATOM 1415 O O . MET A 1 206 ? 13.549 8.603 -15.390 1.00 92.75 206 MET A O 1
ATOM 1419 N N . ARG A 1 207 ? 12.186 7.275 -16.569 1.00 92.06 207 ARG A N 1
ATOM 1420 C CA . ARG A 1 207 ? 10.983 8.091 -16.411 1.00 92.06 207 ARG A CA 1
ATOM 1421 C C . ARG A 1 207 ? 9.864 7.227 -15.847 1.00 92.06 207 ARG A C 1
ATOM 1423 O O . ARG A 1 207 ? 9.498 6.247 -16.479 1.00 92.06 207 ARG A O 1
ATOM 1430 N N . VAL A 1 208 ? 9.351 7.564 -14.666 1.00 91.25 208 VAL A N 1
ATOM 1431 C CA . VAL A 1 208 ? 8.430 6.699 -13.907 1.00 91.25 208 VAL A CA 1
ATOM 1432 C C . VAL A 1 208 ? 7.104 7.413 -13.678 1.00 91.25 208 VAL A C 1
ATOM 1434 O O . VAL A 1 208 ? 7.049 8.384 -12.926 1.00 91.25 208 VAL A O 1
ATOM 1437 N N . ALA A 1 209 ? 6.040 6.952 -14.334 1.00 89.38 209 ALA A N 1
ATOM 1438 C CA . ALA A 1 209 ? 4.665 7.381 -14.089 1.00 89.38 209 ALA A CA 1
ATOM 1439 C C . ALA A 1 209 ? 4.080 6.556 -12.933 1.00 89.38 209 ALA A C 1
ATOM 1441 O O . ALA A 1 209 ? 3.273 5.657 -13.141 1.00 89.38 209 ALA A O 1
ATOM 1442 N N . GLY A 1 210 ? 4.572 6.832 -11.729 1.00 84.25 210 GLY A N 1
ATOM 1443 C CA . GLY A 1 210 ? 4.338 6.081 -10.497 1.00 84.25 210 GLY A CA 1
ATOM 1444 C C . GLY A 1 210 ? 5.392 6.453 -9.453 1.00 84.25 210 GLY A C 1
ATOM 1445 O O . GLY A 1 210 ? 6.222 7.339 -9.689 1.00 84.25 210 GLY A O 1
ATOM 1446 N N . ASP A 1 211 ? 5.386 5.786 -8.305 1.00 86.12 211 ASP A N 1
ATOM 1447 C CA . ASP A 1 211 ? 6.350 6.042 -7.236 1.00 86.12 211 ASP A CA 1
ATOM 1448 C C . ASP A 1 211 ? 7.644 5.229 -7.427 1.00 86.12 211 ASP A C 1
ATOM 1450 O O . ASP A 1 211 ? 7.651 4.084 -7.887 1.00 86.12 211 ASP A O 1
ATOM 1454 N N . ILE A 1 212 ? 8.774 5.828 -7.043 1.00 89.38 212 ILE A N 1
ATOM 1455 C CA . ILE A 1 212 ? 10.084 5.167 -7.009 1.00 89.38 212 ILE A CA 1
ATOM 1456 C C . ILE A 1 212 ? 10.424 4.868 -5.552 1.00 89.38 212 ILE A C 1
ATOM 1458 O O . ILE A 1 212 ? 10.791 5.768 -4.799 1.00 89.38 212 ILE A O 1
ATOM 1462 N N . TYR A 1 213 ? 10.357 3.606 -5.151 1.00 87.81 213 TYR A N 1
ATOM 1463 C CA . TYR A 1 213 ? 10.743 3.154 -3.819 1.00 87.81 213 TYR A CA 1
ATOM 1464 C C . TYR A 1 213 ? 12.181 2.634 -3.839 1.00 87.81 213 TYR A C 1
ATOM 1466 O O . TYR A 1 213 ? 12.430 1.506 -4.255 1.00 87.81 213 TYR A O 1
ATOM 1474 N N . ALA A 1 214 ? 13.135 3.436 -3.367 1.00 89.00 214 ALA A N 1
ATOM 1475 C CA . ALA A 1 214 ? 14.545 3.057 -3.301 1.00 89.00 214 ALA A CA 1
ATOM 1476 C C . ALA A 1 214 ? 15.020 3.025 -1.844 1.00 89.00 214 ALA A C 1
ATOM 1478 O O . ALA A 1 214 ? 15.199 4.067 -1.212 1.00 89.00 214 ALA A O 1
ATOM 1479 N N . ARG A 1 215 ? 15.257 1.826 -1.293 1.00 86.50 215 ARG A N 1
ATOM 1480 C CA . ARG A 1 215 ? 15.488 1.617 0.151 1.00 86.50 215 ARG A CA 1
ATOM 1481 C C . ARG A 1 215 ? 16.510 2.578 0.761 1.00 86.50 215 ARG A C 1
ATOM 1483 O O . ARG A 1 215 ? 16.260 3.140 1.825 1.00 86.50 215 ARG A O 1
ATOM 1490 N N . CYS A 1 216 ? 17.641 2.776 0.088 1.00 85.69 216 CYS A N 1
ATOM 1491 C CA . CYS A 1 216 ? 18.757 3.584 0.585 1.00 85.69 216 CYS A CA 1
ATOM 1492 C C . CYS A 1 216 ? 18.893 4.972 -0.067 1.00 85.69 216 CYS A C 1
ATOM 1494 O O . CYS A 1 216 ? 19.860 5.673 0.222 1.00 85.69 216 CYS A O 1
ATOM 1496 N N . GLN A 1 217 ? 17.978 5.385 -0.947 1.00 89.75 217 GLN A N 1
ATOM 1497 C CA . GLN A 1 217 ? 18.142 6.602 -1.747 1.00 89.75 217 GLN A CA 1
ATOM 1498 C C . GLN A 1 217 ? 16.911 7.499 -1.636 1.00 89.75 217 GLN A C 1
ATOM 1500 O O . GLN A 1 217 ? 15.834 7.146 -2.099 1.00 89.75 217 GLN A O 1
ATOM 1505 N N . SER A 1 218 ? 17.077 8.688 -1.051 1.00 87.12 218 SER A N 1
ATOM 1506 C CA . SER A 1 218 ? 16.049 9.743 -1.073 1.00 87.12 218 SER A CA 1
ATOM 1507 C C . SER A 1 218 ? 15.913 10.415 -2.442 1.00 87.12 218 SER A C 1
ATOM 1509 O O . SER A 1 218 ? 14.936 11.112 -2.689 1.00 87.12 218 SER A O 1
ATOM 1511 N N . ASN A 1 219 ? 16.889 10.206 -3.328 1.00 90.56 219 ASN A N 1
ATOM 1512 C CA . ASN A 1 219 ? 16.889 10.651 -4.712 1.00 90.56 219 ASN A CA 1
ATOM 1513 C C . ASN A 1 219 ? 17.653 9.636 -5.575 1.00 90.56 219 ASN A C 1
ATOM 1515 O O . ASN A 1 219 ? 18.704 9.147 -5.155 1.00 90.56 219 ASN A O 1
ATOM 1519 N N . VAL A 1 220 ? 17.161 9.367 -6.785 1.00 92.94 220 VAL A N 1
ATOM 1520 C CA . VAL A 1 220 ? 17.805 8.483 -7.768 1.00 92.94 220 VAL A CA 1
ATOM 1521 C C . VAL A 1 220 ? 18.289 9.337 -8.947 1.00 92.94 220 VAL A C 1
ATOM 1523 O O . VAL A 1 220 ? 17.478 9.740 -9.781 1.00 92.94 220 VAL A O 1
ATOM 1526 N N . PRO A 1 221 ? 19.595 9.658 -9.037 1.00 93.19 221 PRO A N 1
ATOM 1527 C CA . PRO A 1 221 ? 20.129 10.460 -10.136 1.00 93.19 221 PRO A CA 1
ATOM 1528 C C . PRO A 1 221 ? 19.822 9.835 -11.501 1.00 93.19 221 PRO A C 1
ATOM 1530 O O . PRO A 1 221 ? 20.027 8.641 -11.688 1.00 93.19 221 PRO A O 1
ATOM 1533 N N . GLY A 1 222 ? 19.338 10.642 -12.449 1.00 90.50 222 GLY A N 1
ATOM 1534 C CA . GLY A 1 222 ? 18.933 10.176 -13.782 1.00 90.50 222 GLY A CA 1
ATOM 1535 C C . GLY A 1 222 ? 17.497 9.643 -13.866 1.00 90.50 222 GLY A C 1
ATOM 1536 O O . GLY A 1 222 ? 17.035 9.347 -14.968 1.00 90.50 222 GLY A O 1
ATOM 1537 N N . ALA A 1 223 ? 16.779 9.556 -12.741 1.00 93.06 223 ALA A N 1
ATOM 1538 C CA . ALA A 1 223 ? 15.352 9.261 -12.716 1.00 93.06 223 ALA A CA 1
ATOM 1539 C C . ALA A 1 223 ? 14.515 10.549 -12.685 1.00 93.06 223 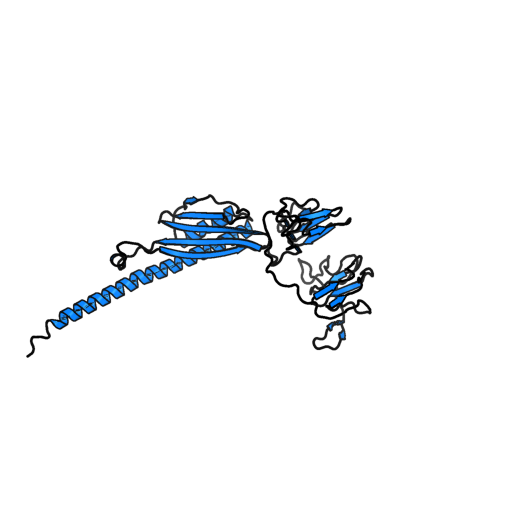ALA A C 1
ATOM 1541 O O . ALA A 1 223 ? 14.866 11.519 -12.012 1.00 93.06 223 ALA A O 1
ATOM 1542 N N . GLN A 1 224 ? 13.391 10.548 -13.395 1.00 91.50 224 GLN A N 1
ATOM 1543 C CA . GLN A 1 224 ? 12.386 11.607 -13.384 1.00 91.50 224 GLN A CA 1
ATOM 1544 C C . GLN A 1 224 ? 11.007 10.996 -13.142 1.00 91.50 224 GLN A C 1
ATOM 1546 O O . GLN A 1 224 ? 10.677 9.957 -13.715 1.00 91.50 224 GLN A O 1
ATOM 1551 N N . THR A 1 225 ? 10.189 11.636 -12.310 1.00 87.88 225 THR A N 1
ATOM 1552 C CA . THR A 1 225 ? 8.797 11.220 -12.126 1.00 87.88 225 THR A CA 1
ATOM 1553 C C . THR A 1 225 ? 7.918 11.805 -13.231 1.00 87.88 225 THR A C 1
ATOM 1555 O O . THR A 1 225 ? 8.180 12.882 -13.773 1.00 87.88 225 THR A O 1
ATOM 1558 N N . ALA A 1 226 ? 6.889 11.057 -13.604 1.00 89.06 226 ALA A N 1
ATOM 1559 C CA . ALA A 1 226 ? 5.885 11.406 -14.594 1.00 89.06 226 ALA A CA 1
ATOM 1560 C C . ALA A 1 226 ? 4.486 11.297 -13.973 1.00 89.06 226 ALA A C 1
ATOM 1562 O O . ALA A 1 226 ? 4.304 10.778 -12.869 1.00 89.06 226 ALA A O 1
ATOM 1563 N N . CYS A 1 227 ? 3.504 11.831 -14.683 1.00 85.75 227 CYS A N 1
ATOM 1564 C CA . CYS A 1 227 ? 2.108 11.834 -14.291 1.00 85.75 227 CYS A CA 1
ATOM 1565 C C . CYS A 1 227 ? 1.478 10.475 -14.570 1.00 85.75 227 CYS A C 1
ATOM 1567 O O . CYS A 1 227 ? 1.573 9.974 -15.686 1.00 85.75 227 CYS A O 1
ATOM 1569 N N . TYR A 1 228 ? 0.834 9.883 -13.573 1.00 81.69 228 TYR A N 1
ATOM 1570 C CA . TYR A 1 228 ? 0.038 8.671 -13.735 1.00 81.69 228 TYR A CA 1
ATOM 1571 C C . TYR A 1 228 ? -1.455 9.029 -13.785 1.00 81.69 228 TYR A C 1
ATOM 1573 O O . TYR A 1 228 ? -1.869 9.840 -12.956 1.00 81.69 228 TYR A O 1
ATOM 1581 N N . PRO A 1 229 ? -2.277 8.414 -14.660 1.00 72.62 229 PRO A N 1
ATOM 1582 C CA . PRO A 1 229 ? -1.931 7.353 -15.617 1.00 72.62 229 PRO A CA 1
ATOM 1583 C C . PRO A 1 229 ? -1.407 7.830 -16.981 1.00 72.62 229 PRO A C 1
ATOM 1585 O O . PRO A 1 229 ? -0.955 7.001 -17.765 1.00 72.62 229 PRO A O 1
ATOM 1588 N N . SER A 1 230 ? -1.449 9.129 -17.292 1.00 77.75 230 SER A N 1
ATOM 1589 C CA . SER A 1 230 ? -1.177 9.628 -18.654 1.00 77.75 230 SER A CA 1
ATOM 1590 C C . SER A 1 230 ? 0.250 9.429 -19.180 1.00 77.75 230 SER A C 1
ATOM 1592 O O . SER A 1 230 ? 0.490 9.552 -20.379 1.00 77.75 230 SER A O 1
ATOM 1594 N N . GLY A 1 231 ? 1.229 9.206 -18.303 1.00 80.56 231 GLY A N 1
ATOM 1595 C CA . GLY A 1 231 ? 2.646 9.267 -18.654 1.00 80.56 231 GLY A CA 1
ATOM 1596 C C . GLY A 1 231 ? 3.125 10.681 -19.006 1.00 80.56 231 GLY A C 1
ATOM 1597 O O . GLY A 1 231 ? 4.215 10.836 -19.565 1.00 80.56 231 GLY A O 1
ATOM 1598 N N . GLY A 1 232 ? 2.338 11.722 -18.708 1.00 83.81 232 GLY A N 1
ATOM 1599 C CA . GLY A 1 232 ? 2.672 13.128 -18.941 1.00 83.81 232 GLY A CA 1
ATOM 1600 C C . GLY A 1 232 ? 3.830 13.628 -18.070 1.00 83.81 232 GLY A C 1
ATOM 1601 O O . GLY A 1 232 ? 4.262 12.966 -17.131 1.00 83.81 232 GLY A O 1
ATOM 1602 N N . SER A 1 233 ? 4.393 14.790 -18.393 1.00 86.12 233 SER A N 1
ATOM 1603 C CA . SER A 1 233 ? 5.405 15.430 -17.538 1.00 86.12 233 SER A CA 1
ATOM 1604 C C . SER A 1 233 ? 4.724 16.308 -16.490 1.00 86.12 233 SER A C 1
ATOM 1606 O O . SER A 1 233 ? 3.729 16.959 -16.796 1.00 86.12 233 SER A O 1
ATOM 1608 N N . ALA A 1 234 ? 5.268 16.353 -15.272 1.00 81.69 234 ALA A N 1
ATOM 1609 C CA . ALA A 1 234 ? 4.767 17.243 -14.227 1.00 81.69 234 ALA A CA 1
ATOM 1610 C C . ALA A 1 234 ? 4.895 18.733 -14.641 1.00 81.69 234 ALA A C 1
ATOM 1612 O O . ALA A 1 234 ? 5.841 19.076 -15.360 1.00 81.69 234 ALA A O 1
ATOM 1613 N N . PRO A 1 235 ? 4.008 19.636 -14.171 1.00 88.00 235 PRO A N 1
ATOM 1614 C CA . PRO A 1 235 ? 2.942 19.411 -13.188 1.00 88.00 235 PRO A CA 1
ATOM 1615 C C . PRO A 1 235 ? 1.736 18.655 -13.766 1.00 88.00 235 PRO A C 1
ATOM 1617 O O . PRO A 1 235 ? 1.287 18.930 -14.874 1.00 88.00 235 PRO A O 1
ATOM 1620 N N . CYS A 1 236 ? 1.207 17.706 -12.993 1.00 83.31 236 CYS A N 1
ATOM 1621 C CA . CYS A 1 236 ? 0.089 16.867 -13.418 1.00 83.31 236 CYS A CA 1
ATOM 1622 C C . CYS A 1 236 ? -1.242 17.609 -13.310 1.00 83.31 236 CYS A C 1
ATOM 1624 O O . CYS A 1 236 ? -1.448 18.405 -12.392 1.00 83.31 236 CYS A O 1
ATOM 1626 N N . THR A 1 237 ? -2.138 17.347 -14.260 1.00 83.50 237 THR A N 1
ATOM 1627 C CA . THR A 1 237 ? -3.498 17.893 -14.259 1.00 83.50 237 THR A CA 1
ATOM 1628 C C . THR A 1 237 ? -4.460 16.792 -13.858 1.00 83.50 237 THR A C 1
ATOM 1630 O O . THR A 1 237 ? -4.372 15.692 -14.390 1.00 83.50 237 THR A O 1
ATOM 1633 N N . TYR A 1 238 ? -5.390 17.093 -12.950 1.00 74.44 238 TYR A N 1
ATOM 1634 C CA . TYR A 1 238 ? -6.418 16.144 -12.523 1.00 74.44 238 TYR A CA 1
ATOM 1635 C C . TYR A 1 238 ? -7.109 15.483 -13.738 1.00 74.44 238 TYR A C 1
ATOM 1637 O O . TYR A 1 238 ? -7.501 16.207 -14.658 1.00 74.44 238 TYR A O 1
ATOM 1645 N N . PRO A 1 239 ? -7.281 14.145 -13.760 1.00 71.12 239 PRO A N 1
ATOM 1646 C CA . PRO A 1 239 ? -7.116 13.196 -12.651 1.00 71.12 239 PRO A CA 1
ATOM 1647 C C . PRO A 1 239 ? -5.686 12.686 -12.420 1.00 71.12 239 PRO A C 1
ATOM 1649 O O . PRO A 1 239 ? -5.490 11.863 -11.528 1.00 71.12 239 PRO A O 1
ATOM 1652 N N . ASP A 1 240 ? -4.697 13.149 -13.185 1.00 77.06 240 ASP A N 1
ATOM 1653 C CA . ASP A 1 240 ? -3.340 12.631 -13.071 1.00 77.06 240 ASP A CA 1
ATOM 1654 C C . ASP A 1 240 ? -2.646 13.054 -11.772 1.00 77.06 240 ASP A C 1
ATOM 1656 O O . ASP A 1 240 ? -2.732 14.207 -11.333 1.00 77.06 240 ASP A O 1
ATOM 1660 N N . ILE A 1 241 ? -1.859 12.136 -11.213 1.00 78.38 241 ILE A N 1
ATOM 1661 C CA . ILE A 1 241 ? -1.087 12.334 -9.985 1.00 78.38 241 ILE A CA 1
ATOM 1662 C C . ILE A 1 241 ? 0.406 12.191 -10.295 1.00 78.38 241 ILE A C 1
ATOM 1664 O O . ILE A 1 241 ? 0.826 11.291 -11.023 1.00 78.38 241 ILE A O 1
ATOM 1668 N N . ALA A 1 242 ? 1.218 13.100 -9.749 1.00 82.69 242 ALA A N 1
ATOM 1669 C CA . ALA A 1 242 ? 2.670 13.038 -9.871 1.00 82.69 242 ALA A CA 1
ATOM 1670 C C . ALA A 1 242 ? 3.241 11.978 -8.925 1.00 82.69 242 ALA A C 1
ATOM 1672 O O . ALA A 1 242 ? 2.970 12.015 -7.724 1.00 82.69 242 ALA A O 1
ATOM 1673 N N . GLY A 1 243 ? 4.079 11.092 -9.459 1.00 79.62 243 GLY A N 1
ATOM 1674 C CA . GLY A 1 243 ? 4.864 10.172 -8.643 1.00 79.62 243 GLY A CA 1
ATOM 1675 C C . GLY A 1 243 ? 5.947 10.870 -7.812 1.00 79.62 243 GLY A C 1
ATOM 1676 O O . GLY A 1 243 ? 6.375 11.991 -8.115 1.00 79.62 243 GLY A O 1
ATOM 1677 N N . ALA A 1 244 ? 6.438 10.179 -6.786 1.00 83.50 244 ALA A N 1
ATOM 1678 C CA . ALA A 1 244 ? 7.493 10.629 -5.884 1.00 83.50 244 ALA A CA 1
ATOM 1679 C C . ALA A 1 244 ? 8.592 9.570 -5.697 1.00 83.50 244 ALA A C 1
ATOM 1681 O O . ALA A 1 244 ? 8.352 8.366 -5.753 1.00 83.50 244 ALA A O 1
ATOM 1682 N N . THR A 1 245 ? 9.820 10.020 -5.409 1.00 87.31 245 THR A N 1
ATOM 1683 C CA . THR A 1 245 ? 10.888 9.127 -4.929 1.00 87.31 245 THR A CA 1
ATOM 1684 C C . THR A 1 245 ? 10.820 9.014 -3.410 1.00 87.31 245 THR A C 1
ATOM 1686 O O . THR A 1 245 ? 10.815 10.022 -2.703 1.00 87.31 245 THR A O 1
ATOM 1689 N N . ARG A 1 246 ? 10.768 7.784 -2.902 1.00 84.81 246 ARG A N 1
ATOM 1690 C CA . ARG A 1 246 ? 10.585 7.459 -1.488 1.00 84.81 246 ARG A CA 1
ATOM 1691 C C . ARG A 1 246 ? 11.686 6.517 -1.013 1.00 84.81 246 ARG A C 1
ATOM 1693 O O . ARG A 1 246 ? 11.936 5.482 -1.628 1.00 84.81 246 ARG A O 1
ATOM 1700 N N . SER A 1 247 ? 12.312 6.853 0.112 1.00 84.69 247 SER A N 1
ATOM 1701 C CA . SER A 1 247 ? 13.366 6.046 0.735 1.00 84.69 247 SER A CA 1
ATOM 1702 C C . SER A 1 247 ? 12.896 5.312 1.988 1.00 84.69 247 SER A C 1
ATOM 1704 O O . SER A 1 247 ? 11.836 5.605 2.534 1.00 84.69 247 SER A O 1
ATOM 1706 N N . GLY A 1 248 ? 13.690 4.344 2.453 1.00 75.50 248 GLY A N 1
ATOM 1707 C CA . GLY A 1 248 ? 13.459 3.615 3.707 1.00 75.50 248 GLY A CA 1
ATOM 1708 C C . GLY A 1 248 ? 12.560 2.383 3.590 1.00 75.50 248 GLY A C 1
ATOM 1709 O O . GLY A 1 248 ? 12.543 1.557 4.500 1.00 75.50 248 GLY A O 1
ATOM 1710 N N . TYR A 1 249 ? 11.873 2.208 2.463 1.00 71.44 249 TYR A N 1
ATOM 1711 C CA . TYR A 1 249 ? 11.004 1.060 2.219 1.00 71.44 249 TYR A CA 1
ATOM 1712 C C . TYR A 1 249 ? 11.795 -0.115 1.642 1.00 71.44 249 TYR A C 1
ATOM 1714 O O . TYR A 1 249 ? 12.649 0.066 0.776 1.00 71.44 249 TYR A O 1
ATOM 1722 N N . HIS A 1 250 ? 11.508 -1.325 2.116 1.00 72.75 250 HIS A N 1
ATOM 1723 C CA . HIS A 1 250 ? 12.009 -2.557 1.518 1.00 72.75 250 HIS A CA 1
ATOM 1724 C C . HIS A 1 250 ? 10.815 -3.389 1.069 1.00 72.75 250 HIS A C 1
ATOM 1726 O O . HIS A 1 250 ? 9.833 -3.520 1.800 1.00 72.75 250 HIS A O 1
ATOM 1732 N N . TYR A 1 251 ? 10.895 -3.939 -0.134 1.00 76.31 251 TYR A N 1
ATOM 1733 C CA . TYR A 1 251 ? 9.926 -4.929 -0.570 1.00 76.31 251 TYR A CA 1
ATOM 1734 C C . TYR A 1 251 ? 10.352 -6.267 0.018 1.00 76.31 251 TYR A C 1
ATOM 1736 O O . TYR A 1 251 ? 11.503 -6.683 -0.163 1.00 76.31 251 TYR A O 1
ATOM 1744 N N . ILE A 1 252 ? 9.464 -6.885 0.794 1.00 70.50 252 ILE A N 1
ATOM 1745 C CA . ILE A 1 252 ? 9.759 -8.142 1.479 1.00 70.50 252 ILE A CA 1
ATOM 1746 C C . ILE A 1 252 ? 9.932 -9.221 0.416 1.00 70.50 252 ILE A C 1
ATOM 1748 O O . ILE A 1 252 ? 9.056 -9.412 -0.423 1.00 70.50 252 ILE A O 1
ATOM 1752 N N . ASP A 1 253 ? 11.064 -9.920 0.464 1.00 69.50 253 ASP A N 1
ATOM 1753 C CA . ASP A 1 253 ? 11.253 -11.130 -0.321 1.00 69.50 253 ASP A CA 1
ATOM 1754 C C . ASP A 1 253 ? 10.481 -12.267 0.365 1.00 69.50 253 ASP A C 1
ATOM 1756 O O . ASP A 1 253 ? 10.834 -12.647 1.487 1.00 69.50 253 ASP A O 1
ATOM 1760 N N . PRO A 1 254 ? 9.429 -12.819 -0.261 1.00 69.25 254 PRO A N 1
ATOM 1761 C CA . PRO A 1 254 ? 8.700 -13.953 0.293 1.00 69.25 254 PRO A CA 1
ATOM 1762 C C . PRO A 1 254 ? 9.525 -15.252 0.291 1.00 69.25 254 PRO A C 1
ATOM 1764 O O . PRO A 1 254 ? 9.033 -16.285 0.744 1.00 69.25 254 PRO A O 1
ATOM 1767 N N . SER A 1 255 ? 10.774 -15.221 -0.188 1.00 72.94 255 SER A N 1
ATOM 1768 C CA . SER A 1 255 ? 11.702 -16.349 -0.301 1.00 72.94 255 SER A CA 1
ATOM 1769 C C . SER A 1 255 ? 11.182 -17.482 -1.189 1.00 72.94 255 SER A C 1
ATOM 1771 O O . SER A 1 255 ? 11.547 -18.647 -1.016 1.00 72.94 255 SER A O 1
ATOM 1773 N N . TYR A 1 256 ? 10.328 -17.149 -2.164 1.00 71.88 256 TYR A N 1
ATOM 1774 C CA . TYR A 1 256 ? 9.882 -18.126 -3.149 1.00 71.88 256 TYR A CA 1
ATOM 1775 C C . TYR A 1 256 ? 11.040 -18.480 -4.090 1.00 71.88 256 TYR A C 1
ATOM 1777 O O . TYR A 1 256 ? 11.692 -17.578 -4.623 1.00 71.88 256 TYR A O 1
ATOM 1785 N N . PRO A 1 257 ? 11.303 -19.777 -4.331 1.00 76.56 257 PRO A N 1
ATOM 1786 C CA . PRO A 1 257 ? 12.260 -20.168 -5.351 1.00 76.56 257 PRO A CA 1
ATOM 1787 C C . PRO A 1 257 ? 11.779 -19.674 -6.724 1.00 76.56 257 PRO A C 1
ATOM 1789 O O . PRO A 1 257 ? 10.565 -19.621 -6.961 1.00 76.56 257 PRO A O 1
ATOM 1792 N N . PRO A 1 258 ? 12.700 -19.330 -7.643 1.00 73.06 258 PRO A N 1
ATOM 1793 C CA . PRO A 1 258 ? 12.319 -18.952 -8.993 1.00 73.06 258 PRO A CA 1
ATOM 1794 C C . PRO A 1 258 ? 11.501 -20.085 -9.636 1.00 73.06 258 PRO A C 1
ATOM 1796 O O . PRO A 1 258 ? 11.815 -21.264 -9.420 1.00 73.06 258 PRO A O 1
ATOM 1799 N N . PRO A 1 259 ? 10.458 -19.759 -10.418 1.00 78.75 259 PRO A N 1
ATOM 1800 C CA . PRO A 1 259 ? 9.693 -20.759 -11.145 1.00 78.75 259 PRO A CA 1
ATOM 1801 C C . PRO A 1 259 ? 10.614 -21.632 -12.000 1.00 78.75 259 PRO A C 1
ATOM 1803 O O . PRO A 1 259 ? 11.505 -21.124 -12.681 1.00 78.75 259 PRO A O 1
ATOM 1806 N N . ALA A 1 260 ? 10.395 -22.947 -11.982 1.00 84.25 260 ALA A N 1
ATOM 1807 C CA . ALA A 1 260 ? 11.133 -23.842 -12.861 1.00 84.25 260 ALA A CA 1
ATOM 1808 C C . ALA A 1 260 ? 10.825 -23.505 -14.327 1.00 84.25 260 ALA A C 1
ATOM 1810 O O . ALA A 1 260 ? 9.674 -23.251 -14.691 1.00 84.25 260 ALA A O 1
ATOM 1811 N N . VAL A 1 261 ? 11.849 -23.541 -15.177 1.00 85.19 261 VAL A N 1
ATOM 1812 C CA . VAL A 1 261 ? 11.687 -23.360 -16.621 1.00 85.19 261 VAL A CA 1
ATOM 1813 C C . VAL A 1 261 ? 11.079 -24.638 -17.194 1.00 85.19 261 VAL A C 1
ATOM 1815 O O . VAL A 1 261 ? 11.749 -25.660 -17.350 1.00 85.19 261 VAL A O 1
ATOM 1818 N N . VAL A 1 262 ? 9.777 -24.602 -17.464 1.00 76.88 262 VAL A N 1
ATOM 1819 C CA . VAL A 1 262 ? 9.035 -25.699 -18.097 1.00 76.88 262 VAL A CA 1
ATOM 1820 C C . VAL A 1 262 ? 8.992 -25.433 -19.602 1.00 76.88 262 VAL A C 1
ATOM 1822 O O . VAL A 1 262 ? 8.621 -24.337 -20.005 1.00 76.88 262 VAL A O 1
ATOM 1825 N N . GLY A 1 263 ? 9.355 -26.419 -20.432 1.00 75.88 263 GLY A N 1
ATOM 1826 C CA . GLY A 1 263 ? 9.280 -26.289 -21.899 1.00 75.88 263 GLY A CA 1
ATOM 1827 C C . GLY A 1 263 ? 10.509 -26.756 -22.685 1.00 75.88 263 GLY A C 1
ATOM 1828 O O . GLY A 1 263 ? 10.440 -26.825 -23.907 1.00 75.88 263 GLY A O 1
ATOM 1829 N N . GLY A 1 264 ? 11.606 -27.135 -22.015 1.00 86.25 264 GLY A N 1
ATOM 1830 C CA . GLY A 1 264 ? 12.825 -27.627 -22.677 1.00 86.25 264 GLY A CA 1
ATOM 1831 C C . GLY A 1 264 ? 13.503 -26.574 -23.565 1.00 86.25 264 GLY A C 1
ATOM 1832 O O . GLY A 1 264 ? 13.194 -25.390 -23.464 1.00 86.25 264 GLY A O 1
ATOM 1833 N N . ALA A 1 265 ? 14.434 -27.006 -24.422 1.00 88.06 265 ALA A N 1
ATOM 1834 C CA . ALA A 1 265 ? 15.138 -26.114 -25.343 1.00 88.06 265 ALA A CA 1
ATOM 1835 C C . ALA A 1 265 ? 14.206 -25.628 -26.468 1.00 88.06 265 ALA A C 1
ATOM 1837 O O . ALA A 1 265 ? 13.578 -26.435 -27.153 1.00 88.06 265 ALA A O 1
ATOM 1838 N N . GLN A 1 266 ? 14.155 -24.315 -26.663 1.00 88.75 266 GLN A N 1
ATOM 1839 C CA . GLN A 1 266 ? 13.347 -23.615 -27.655 1.00 88.75 266 GLN A CA 1
ATOM 1840 C C . GLN A 1 266 ? 14.239 -22.877 -28.659 1.00 88.75 266 GLN A C 1
ATOM 1842 O O . GLN A 1 266 ? 15.420 -22.607 -28.417 1.00 88.75 266 GLN A O 1
ATOM 1847 N N . SER A 1 267 ? 13.667 -22.549 -29.815 1.00 84.44 267 SER A N 1
ATOM 1848 C CA . SER A 1 267 ? 14.338 -21.782 -30.858 1.00 84.44 267 SER A CA 1
ATOM 1849 C C . SER A 1 267 ? 13.345 -20.881 -31.578 1.00 84.44 267 SER A C 1
ATOM 1851 O O . SER A 1 267 ? 12.192 -21.252 -31.761 1.00 84.44 267 SER A O 1
ATOM 1853 N N . VAL A 1 268 ? 13.814 -19.722 -32.037 1.00 78.56 268 VAL A N 1
ATOM 1854 C CA . VAL A 1 268 ? 13.033 -18.758 -32.840 1.00 78.56 268 VAL A CA 1
ATOM 1855 C C . VAL A 1 268 ? 12.933 -19.212 -34.311 1.00 78.56 268 VAL A C 1
ATOM 1857 O O . VAL A 1 268 ? 12.484 -18.479 -35.183 1.00 78.56 268 VAL A O 1
ATOM 1860 N N . LEU A 1 269 ? 13.386 -20.431 -34.627 1.00 61.50 269 LEU A N 1
ATOM 1861 C CA . LEU A 1 269 ? 13.417 -20.968 -35.985 1.00 61.50 269 LEU A CA 1
ATOM 1862 C C . LEU A 1 269 ? 11.999 -21.284 -36.490 1.00 61.50 269 LEU A C 1
ATOM 1864 O O . LEU A 1 269 ? 11.428 -22.317 -36.148 1.00 61.50 269 LEU A O 1
ATOM 1868 N N . GLY A 1 270 ? 11.461 -20.430 -37.362 1.00 63.28 270 GLY A N 1
ATOM 1869 C CA . GLY A 1 270 ? 10.254 -20.719 -38.139 1.00 63.28 270 GLY A CA 1
ATOM 1870 C C . GLY A 1 270 ? 9.476 -19.474 -38.565 1.00 63.28 270 GLY A C 1
ATOM 1871 O O . GLY A 1 270 ? 9.879 -18.351 -38.295 1.00 63.28 270 GLY A O 1
ATOM 1872 N N . ASN A 1 271 ? 8.324 -19.699 -39.202 1.00 63.25 271 ASN A N 1
ATOM 1873 C CA . ASN A 1 271 ? 7.345 -18.656 -39.548 1.00 63.25 271 ASN A CA 1
ATOM 1874 C C . ASN A 1 271 ? 6.324 -18.412 -38.414 1.00 63.25 271 ASN A C 1
ATOM 1876 O O . ASN A 1 271 ? 5.287 -17.797 -38.644 1.00 63.25 271 ASN A O 1
ATOM 1880 N N . SER A 1 272 ? 6.559 -18.967 -37.219 1.00 72.44 272 SER A N 1
ATOM 1881 C CA . SER A 1 272 ? 5.643 -18.839 -36.082 1.00 72.44 272 SER A CA 1
ATOM 1882 C C . SER A 1 272 ? 5.972 -17.579 -35.300 1.00 72.44 272 SER A C 1
ATOM 1884 O O . SER A 1 272 ? 7.019 -17.515 -34.666 1.00 72.44 272 SER A O 1
ATOM 1886 N N . VAL A 1 273 ? 5.055 -16.616 -35.299 1.00 79.88 273 VAL A N 1
ATOM 1887 C CA . VAL A 1 273 ? 5.152 -15.401 -34.474 1.00 79.88 273 VAL A CA 1
ATOM 1888 C C . VAL A 1 273 ? 4.848 -15.658 -32.995 1.00 79.88 273 VAL A C 1
ATOM 1890 O O . VAL A 1 273 ? 5.126 -14.817 -32.143 1.00 79.88 273 VAL A O 1
ATOM 1893 N N . VAL A 1 274 ? 4.298 -16.834 -32.674 1.00 84.12 274 VAL A N 1
ATOM 1894 C CA . VAL A 1 274 ? 4.040 -17.268 -31.301 1.00 84.12 274 VAL A CA 1
ATOM 1895 C C . VAL A 1 274 ? 5.234 -18.061 -30.781 1.00 84.12 274 VAL A C 1
ATOM 1897 O O . VAL A 1 274 ? 5.580 -19.113 -31.327 1.00 84.12 274 VAL A O 1
ATOM 1900 N N . LEU A 1 275 ? 5.840 -17.575 -29.700 1.00 86.44 275 LEU A N 1
ATOM 1901 C CA . LEU A 1 275 ? 6.928 -18.238 -28.989 1.00 86.44 275 LEU A CA 1
ATOM 1902 C C . LEU A 1 275 ? 6.380 -19.038 -27.808 1.00 86.44 275 LEU A C 1
ATOM 1904 O O . LEU A 1 275 ? 5.445 -18.618 -27.122 1.00 86.44 275 LEU A O 1
ATOM 1908 N N . SER A 1 276 ? 6.972 -20.210 -27.583 1.00 86.94 276 SER A N 1
ATOM 1909 C CA . SER A 1 276 ? 6.635 -21.092 -26.462 1.00 86.94 276 SER A CA 1
ATOM 1910 C C . SER A 1 276 ? 7.594 -20.879 -25.287 1.00 86.94 276 SER A C 1
ATOM 1912 O O . SER A 1 276 ? 8.771 -20.585 -25.515 1.00 86.94 276 SER A O 1
ATOM 1914 N N . PRO A 1 277 ? 7.141 -21.060 -24.034 1.00 89.25 277 PRO A N 1
ATOM 1915 C CA . PRO A 1 277 ? 8.022 -21.004 -22.871 1.00 89.25 277 PRO A CA 1
ATOM 1916 C C . PRO A 1 277 ? 9.072 -22.124 -22.904 1.00 89.25 277 PRO A C 1
ATOM 1918 O O . PRO A 1 277 ? 8.842 -23.193 -23.474 1.00 89.25 277 PRO A O 1
ATOM 1921 N N . GLY A 1 278 ? 10.231 -21.879 -22.293 1.00 89.75 278 GLY A N 1
ATOM 1922 C CA . GLY A 1 278 ? 11.383 -22.781 -22.305 1.00 89.75 278 GLY A CA 1
ATOM 1923 C C . GLY A 1 278 ? 12.719 -22.035 -22.332 1.00 89.75 278 GLY A C 1
ATOM 1924 O O . GLY A 1 278 ? 12.774 -20.825 -22.102 1.00 89.75 278 GLY A O 1
ATOM 1925 N N . SER A 1 279 ? 13.805 -22.760 -22.600 1.00 91.44 279 SER A N 1
ATOM 1926 C CA . SER A 1 279 ? 15.164 -22.217 -22.634 1.00 91.44 279 SER A CA 1
ATOM 1927 C C . SER A 1 279 ? 15.634 -21.915 -24.057 1.00 91.44 279 SER A C 1
ATOM 1929 O O . SER A 1 279 ? 15.669 -22.782 -24.924 1.00 91.44 279 SER A O 1
ATOM 1931 N N . TYR A 1 280 ? 16.033 -20.670 -24.297 1.00 91.75 280 TYR A N 1
ATOM 1932 C CA . TYR A 1 280 ? 16.530 -20.171 -25.573 1.00 91.75 280 TYR A CA 1
ATOM 1933 C C . TYR A 1 280 ? 18.040 -19.964 -25.476 1.00 91.75 280 TYR A C 1
ATOM 1935 O O . TYR A 1 280 ? 18.523 -19.034 -24.828 1.00 91.75 280 TYR A O 1
ATOM 1943 N N . ALA A 1 281 ? 18.794 -20.846 -26.134 1.00 91.56 281 ALA A N 1
ATOM 1944 C CA . ALA A 1 281 ? 20.255 -20.785 -26.137 1.00 91.56 281 ALA A CA 1
ATOM 1945 C C . ALA A 1 281 ? 20.795 -19.573 -26.921 1.00 91.56 281 ALA A C 1
ATOM 1947 O O . ALA A 1 281 ? 21.824 -19.006 -26.562 1.00 91.56 281 ALA A O 1
ATOM 1948 N N . ALA A 1 282 ? 20.103 -19.172 -27.991 1.00 89.75 282 ALA A N 1
ATOM 1949 C CA . ALA A 1 282 ? 20.479 -18.045 -28.840 1.00 89.75 282 ALA A CA 1
ATOM 1950 C C . ALA A 1 282 ? 19.636 -16.803 -28.525 1.00 89.75 282 ALA A C 1
ATOM 1952 O O . ALA A 1 282 ? 18.455 -16.921 -28.197 1.00 89.75 282 ALA A O 1
ATOM 1953 N N . ASN A 1 283 ? 20.235 -15.620 -28.679 1.00 88.88 283 ASN A N 1
ATOM 1954 C CA . ASN A 1 283 ? 19.497 -14.361 -28.624 1.00 88.88 283 ASN A CA 1
ATOM 1955 C C . ASN A 1 283 ? 18.542 -14.268 -29.831 1.00 88.88 283 ASN A C 1
ATOM 1957 O O . ASN A 1 283 ? 19.013 -14.436 -30.962 1.00 88.88 283 ASN A O 1
ATOM 1961 N N . PRO A 1 284 ? 17.241 -13.998 -29.623 1.00 86.75 284 PRO A N 1
ATOM 1962 C CA . PRO A 1 284 ? 16.273 -13.844 -30.706 1.00 86.75 284 PRO A CA 1
ATOM 1963 C C . PRO A 1 284 ? 16.598 -12.710 -31.691 1.00 86.75 284 PRO A C 1
ATOM 1965 O O . PRO A 1 284 ? 16.297 -12.852 -32.870 1.00 86.75 284 PRO A O 1
ATOM 1968 N N . ASN A 1 285 ? 17.236 -11.622 -31.240 1.00 88.19 285 ASN A N 1
ATOM 1969 C CA . ASN A 1 285 ? 17.546 -10.431 -32.046 1.00 88.19 285 ASN A CA 1
ATOM 1970 C C . ASN A 1 285 ? 16.350 -9.910 -32.874 1.00 88.19 285 ASN A C 1
ATOM 1972 O O . ASN A 1 285 ? 16.433 -9.813 -34.098 1.00 88.19 285 ASN A O 1
ATOM 1976 N N . PHE A 1 286 ? 15.247 -9.559 -32.213 1.00 88.19 286 PHE A N 1
ATOM 1977 C CA . PHE A 1 286 ? 14.045 -9.046 -32.868 1.00 88.19 286 PHE A CA 1
ATOM 1978 C C . PHE A 1 286 ? 14.311 -7.675 -33.529 1.00 88.19 286 PHE A C 1
ATOM 1980 O O . PHE A 1 286 ? 14.643 -6.684 -32.864 1.00 88.19 286 PHE A O 1
ATOM 1987 N N . ASN A 1 287 ? 14.268 -7.630 -34.864 1.00 87.56 287 ASN A N 1
ATOM 1988 C CA . ASN A 1 287 ? 14.668 -6.466 -35.671 1.00 87.56 287 ASN A CA 1
ATOM 1989 C C . ASN A 1 287 ? 13.982 -6.376 -37.052 1.00 87.56 287 ASN A C 1
ATOM 1991 O O . ASN A 1 287 ? 14.440 -5.648 -37.932 1.00 87.56 287 ASN A O 1
ATOM 1995 N N . SER A 1 288 ? 12.931 -7.159 -37.260 1.00 85.06 288 SER A N 1
ATOM 1996 C CA . SER A 1 288 ? 12.318 -7.446 -38.559 1.00 85.06 288 SER A CA 1
ATOM 1997 C C . SER A 1 288 ? 11.073 -6.609 -38.894 1.00 85.06 288 SER A C 1
ATOM 1999 O O . SER A 1 288 ? 10.568 -6.700 -40.010 1.00 85.06 288 SER A O 1
ATOM 2001 N N . GLY A 1 289 ? 10.581 -5.799 -37.958 1.00 85.50 289 GLY A N 1
ATOM 2002 C CA . GLY A 1 289 ? 9.273 -5.153 -37.997 1.00 85.50 289 GLY A CA 1
ATOM 2003 C C . GLY A 1 289 ? 8.104 -6.117 -37.748 1.00 85.50 289 GLY A C 1
ATOM 2004 O O . GLY A 1 289 ? 7.031 -5.913 -38.309 1.00 85.50 289 GLY A O 1
ATOM 2005 N N . THR A 1 290 ? 8.306 -7.189 -36.970 1.00 85.06 290 THR A N 1
ATOM 2006 C CA . THR A 1 290 ? 7.299 -8.254 -36.761 1.00 85.06 290 THR A CA 1
ATOM 2007 C C . THR A 1 290 ? 6.657 -8.190 -35.370 1.00 85.06 290 THR A C 1
ATOM 2009 O O . THR A 1 290 ? 7.281 -7.772 -34.396 1.00 85.06 290 THR A O 1
ATOM 2012 N N . CYS A 1 291 ? 5.401 -8.635 -35.277 1.00 86.00 291 CYS A N 1
ATOM 2013 C CA . CYS A 1 291 ? 4.634 -8.758 -34.036 1.00 86.00 291 CYS A CA 1
ATOM 2014 C C . CYS A 1 291 ? 4.805 -10.157 -33.434 1.00 86.00 291 CYS A C 1
ATOM 2016 O O . CYS A 1 291 ? 4.234 -11.114 -33.952 1.00 86.00 291 CYS A O 1
ATOM 2018 N N . TRP A 1 292 ? 5.563 -10.281 -32.350 1.00 86.75 292 TRP A N 1
ATOM 2019 C CA . TRP A 1 292 ? 5.817 -11.540 -31.653 1.00 86.75 292 TRP A CA 1
ATOM 2020 C C . TRP A 1 292 ? 4.957 -11.673 -30.399 1.00 86.75 292 TRP A C 1
ATOM 2022 O O . TRP A 1 292 ? 4.837 -10.741 -29.600 1.00 86.75 292 TRP A O 1
ATOM 2032 N N . PHE A 1 293 ? 4.418 -12.873 -30.184 1.00 86.00 293 PHE A N 1
ATOM 2033 C CA . PHE A 1 293 ? 3.571 -13.191 -29.040 1.00 86.00 293 PHE A CA 1
ATOM 2034 C C . PHE A 1 293 ? 4.216 -14.262 -28.167 1.00 86.00 293 PHE A C 1
ATOM 2036 O O . PHE A 1 293 ? 4.444 -15.392 -28.598 1.00 86.00 293 PHE A O 1
ATOM 2043 N N . LEU A 1 294 ? 4.495 -13.927 -26.912 1.00 86.69 294 LEU A N 1
ATOM 2044 C CA . LEU A 1 294 ? 4.989 -14.880 -25.928 1.00 86.69 294 LEU A CA 1
ATOM 2045 C C . LEU A 1 294 ? 3.797 -15.595 -25.289 1.00 86.69 294 LEU A C 1
ATOM 2047 O O . LEU A 1 294 ? 2.993 -14.987 -24.582 1.00 86.69 294 LEU A O 1
ATOM 2051 N N . SER A 1 295 ? 3.698 -16.907 -25.495 1.00 84.75 295 SER A N 1
ATOM 2052 C CA . SER A 1 295 ? 2.731 -17.737 -24.773 1.00 84.75 295 SER A CA 1
ATOM 2053 C C . SER A 1 295 ? 2.989 -17.690 -23.265 1.00 84.75 295 SER A C 1
ATOM 2055 O O . SER A 1 295 ? 4.134 -17.566 -22.825 1.00 84.75 295 SER A O 1
ATOM 2057 N N . GLY A 1 296 ? 1.944 -17.846 -22.451 1.00 82.56 296 GLY A N 1
ATOM 2058 C CA . GLY A 1 296 ? 2.084 -17.856 -20.993 1.00 82.56 296 GLY A CA 1
ATOM 2059 C C . GLY A 1 296 ? 3.036 -18.954 -20.499 1.00 82.56 296 GLY A C 1
ATOM 2060 O O . GLY A 1 296 ? 2.844 -20.132 -20.801 1.00 82.56 296 GLY A O 1
ATOM 2061 N N . GLY A 1 297 ? 4.047 -18.573 -19.716 1.00 84.62 297 GLY A N 1
ATOM 2062 C CA . GLY A 1 297 ? 5.011 -19.493 -19.113 1.00 84.62 297 GLY A CA 1
ATOM 2063 C C . GLY A 1 297 ? 6.324 -18.810 -18.730 1.00 84.62 297 GLY A C 1
ATOM 2064 O O . GLY A 1 297 ? 6.394 -17.586 -18.647 1.00 84.62 297 GLY A O 1
ATOM 2065 N N . VAL A 1 298 ? 7.357 -19.613 -18.470 1.00 86.69 298 VAL A N 1
ATOM 2066 C CA . VAL A 1 298 ? 8.679 -19.147 -18.019 1.00 86.69 298 VAL A CA 1
ATOM 2067 C C . VAL A 1 298 ? 9.670 -19.235 -19.180 1.00 86.69 298 VAL A C 1
ATOM 2069 O O . VAL A 1 298 ? 9.790 -20.288 -19.804 1.00 86.69 298 VAL A O 1
ATOM 2072 N N . TYR A 1 299 ? 10.382 -18.141 -19.454 1.00 88.62 299 TYR A N 1
ATOM 2073 C CA . TYR A 1 299 ? 11.375 -18.047 -20.526 1.00 88.62 299 TYR A CA 1
ATOM 2074 C C . TYR A 1 299 ? 12.767 -17.852 -19.939 1.00 88.62 299 TYR A C 1
ATOM 2076 O O . TYR A 1 299 ? 12.979 -16.961 -19.118 1.00 88.62 299 TYR A O 1
ATOM 2084 N N . GLU A 1 300 ? 13.721 -18.656 -20.394 1.00 90.94 300 GLU A N 1
ATOM 2085 C CA . GLU A 1 300 ? 15.129 -18.521 -20.033 1.00 90.94 300 GLU A CA 1
ATOM 2086 C C . GLU A 1 300 ? 15.944 -18.131 -21.269 1.00 90.94 300 GLU A C 1
ATOM 2088 O O . GLU A 1 300 ? 16.248 -18.965 -22.118 1.00 90.94 300 GLU A O 1
ATOM 2093 N N . TRP A 1 301 ? 16.300 -16.852 -21.378 1.00 91.12 301 TRP A N 1
ATOM 2094 C CA . TRP A 1 301 ? 17.080 -16.307 -22.492 1.00 91.12 301 TRP A CA 1
ATOM 2095 C C . TRP A 1 301 ? 18.583 -16.383 -22.194 1.00 91.12 301 TRP A C 1
ATOM 2097 O O . TRP A 1 301 ? 19.194 -15.404 -21.766 1.00 91.12 301 TRP A O 1
ATOM 2107 N N . GLN A 1 302 ? 19.194 -17.548 -22.405 1.00 90.19 302 GLN A N 1
ATOM 2108 C CA . GLN A 1 302 ? 20.606 -17.795 -22.071 1.00 90.19 302 GLN A CA 1
ATOM 2109 C C . GLN A 1 302 ? 21.565 -16.956 -22.926 1.00 90.19 302 GLN A C 1
ATOM 2111 O O . GLN A 1 302 ? 22.593 -16.493 -22.436 1.00 90.19 302 GLN A O 1
ATOM 2116 N N . GLY A 1 303 ? 21.205 -16.722 -24.192 1.00 83.88 303 GLY A N 1
ATOM 2117 C CA . GLY A 1 303 ? 21.926 -15.823 -25.099 1.00 83.88 303 GLY A CA 1
ATOM 2118 C C . GLY A 1 303 ? 21.597 -14.337 -24.906 1.00 83.88 303 GLY A C 1
ATOM 2119 O O . GLY A 1 303 ? 22.134 -13.498 -25.628 1.00 83.88 303 GLY A O 1
ATOM 2120 N N . GLY A 1 304 ? 20.718 -14.005 -23.956 1.00 88.25 304 GLY A N 1
ATOM 2121 C CA . GLY A 1 304 ? 20.126 -12.681 -23.800 1.00 88.25 304 GLY A CA 1
ATOM 2122 C C . GLY A 1 304 ? 18.884 -12.470 -24.669 1.00 88.25 304 GLY A C 1
ATOM 2123 O O . GLY A 1 304 ? 18.486 -13.332 -25.451 1.00 88.25 304 GLY A O 1
ATOM 2124 N N . PHE A 1 305 ? 18.268 -11.303 -24.505 1.00 88.31 305 PHE A N 1
ATOM 2125 C CA . PHE A 1 305 ? 17.101 -10.848 -25.254 1.00 88.31 305 PHE A CA 1
ATOM 2126 C C . PHE A 1 305 ? 17.433 -9.492 -25.874 1.00 88.31 305 PHE A C 1
ATOM 2128 O O . PHE A 1 305 ? 17.943 -8.598 -25.195 1.00 88.31 305 PHE A O 1
ATOM 2135 N N . THR A 1 306 ? 17.172 -9.328 -27.165 1.00 88.12 306 THR A N 1
ATOM 2136 C CA . THR A 1 306 ? 17.341 -8.051 -27.857 1.00 88.12 306 THR A CA 1
ATOM 2137 C C . THR A 1 306 ? 16.139 -7.805 -28.747 1.00 88.12 306 THR A C 1
ATOM 2139 O O . THR A 1 306 ? 15.816 -8.643 -29.584 1.00 88.12 306 THR A O 1
ATOM 2142 N N . ASP A 1 307 ? 15.515 -6.646 -28.554 1.00 86.06 307 ASP A N 1
ATOM 2143 C CA . ASP A 1 307 ? 14.471 -6.092 -29.407 1.00 86.06 307 ASP A CA 1
ATOM 2144 C C . ASP A 1 307 ? 14.871 -4.662 -29.781 1.00 86.06 307 ASP A C 1
ATOM 2146 O O . ASP A 1 307 ? 15.202 -3.848 -28.917 1.00 86.06 307 ASP A O 1
ATOM 2150 N N . SER A 1 308 ? 14.937 -4.398 -31.080 1.00 83.44 308 SER A N 1
ATOM 2151 C CA . SER A 1 308 ? 15.427 -3.137 -31.646 1.00 83.44 308 SER A CA 1
ATOM 2152 C C . SER A 1 308 ? 14.426 -2.455 -32.573 1.00 83.44 308 SER A C 1
ATOM 2154 O O . SER A 1 308 ? 14.589 -1.271 -32.867 1.00 83.44 308 SER A O 1
ATOM 2156 N N . HIS A 1 309 ? 13.409 -3.182 -33.035 1.00 83.75 309 HIS A N 1
ATOM 2157 C CA . HIS A 1 309 ? 12.418 -2.663 -33.974 1.00 83.75 309 HIS A CA 1
ATOM 2158 C C . HIS A 1 309 ? 11.081 -3.408 -33.924 1.00 83.75 309 HIS A C 1
ATOM 2160 O O . HIS A 1 309 ? 10.105 -2.891 -34.454 1.00 83.75 309 HIS A O 1
ATOM 2166 N N . ASP A 1 310 ? 11.020 -4.592 -33.319 1.00 88.00 310 ASP A N 1
ATOM 2167 C CA . ASP A 1 310 ? 9.818 -5.415 -33.333 1.00 88.00 310 ASP A CA 1
ATOM 2168 C C . ASP A 1 310 ? 8.863 -4.976 -32.218 1.00 88.00 310 ASP A C 1
ATOM 2170 O O . ASP A 1 310 ? 9.112 -4.039 -31.448 1.00 88.00 310 ASP A O 1
ATOM 2174 N N . PHE A 1 311 ? 7.725 -5.657 -32.165 1.00 86.25 311 PHE A N 1
ATOM 2175 C CA . PHE A 1 311 ? 6.819 -5.603 -31.035 1.00 86.25 311 PHE A CA 1
ATOM 2176 C C . PHE A 1 311 ? 6.747 -6.997 -30.414 1.00 86.25 311 PHE A C 1
ATOM 2178 O O . PHE A 1 311 ? 6.339 -7.946 -31.081 1.00 86.25 311 PHE A O 1
ATOM 2185 N N . VAL A 1 312 ? 7.140 -7.133 -29.147 1.00 87.19 312 VAL A N 1
ATOM 2186 C CA . VAL A 1 312 ? 7.097 -8.402 -28.407 1.00 87.19 312 VAL A CA 1
ATOM 2187 C C . VAL A 1 312 ? 6.163 -8.251 -27.213 1.00 87.19 312 VAL A C 1
ATOM 2189 O O . VAL A 1 312 ? 6.405 -7.421 -26.339 1.00 87.19 312 VAL A O 1
ATOM 2192 N N . SER A 1 313 ? 5.108 -9.064 -27.145 1.00 83.88 313 SER A N 1
ATOM 2193 C CA . SER A 1 313 ? 4.110 -8.970 -26.075 1.00 83.88 313 SER A CA 1
ATOM 2194 C C . SER A 1 313 ? 3.664 -10.334 -25.562 1.00 83.88 313 SER A C 1
ATOM 2196 O O . SER A 1 313 ? 3.577 -11.307 -26.307 1.00 83.88 313 SER A O 1
ATOM 2198 N N . ASN A 1 314 ? 3.366 -10.408 -24.267 1.00 80.75 314 ASN A N 1
ATOM 2199 C CA . ASN A 1 314 ? 2.666 -11.525 -23.630 1.00 80.75 314 ASN A CA 1
ATOM 2200 C C . ASN A 1 314 ? 1.251 -11.126 -23.168 1.00 80.75 314 ASN A C 1
ATOM 2202 O O . ASN A 1 314 ? 0.601 -11.891 -22.451 1.00 80.75 314 ASN A O 1
ATOM 2206 N N . GLU A 1 315 ? 0.794 -9.922 -23.521 1.00 76.94 315 GLU A N 1
ATOM 2207 C CA . GLU A 1 315 ? -0.476 -9.388 -23.049 1.00 76.94 315 GLU A CA 1
ATOM 2208 C C . GLU A 1 315 ? -1.669 -9.950 -23.824 1.00 76.94 315 GLU A C 1
ATOM 2210 O O . GLU A 1 315 ? -1.629 -10.174 -25.032 1.00 76.94 315 GLU A O 1
ATOM 2215 N N . LEU A 1 316 ? -2.776 -10.129 -23.106 1.00 66.75 316 LEU A N 1
ATOM 2216 C CA . LEU A 1 316 ? -4.090 -10.443 -23.661 1.00 66.75 316 LEU A CA 1
ATOM 2217 C C . LEU A 1 316 ? -4.931 -9.165 -23.664 1.00 66.75 316 LEU A C 1
ATOM 2219 O O . LEU A 1 316 ? -5.767 -8.954 -22.787 1.00 66.75 316 LEU A O 1
ATOM 2223 N N . LYS A 1 317 ? -4.687 -8.300 -24.649 1.00 71.75 317 LYS A N 1
ATOM 2224 C CA . LYS A 1 317 ? -5.469 -7.078 -24.879 1.00 71.75 317 LYS A CA 1
ATOM 2225 C C . LYS A 1 317 ? -6.310 -7.225 -26.158 1.00 71.75 317 LYS A C 1
ATOM 2227 O O . LYS A 1 317 ? -5.894 -7.930 -27.077 1.00 71.75 317 LYS A O 1
ATOM 2232 N N . PRO A 1 318 ? -7.514 -6.633 -26.250 1.00 70.31 318 PRO A N 1
ATOM 2233 C CA . PRO A 1 318 ? -8.236 -6.604 -27.517 1.00 70.31 318 PRO A CA 1
ATOM 2234 C C . PRO A 1 318 ? -7.369 -5.950 -28.607 1.00 70.31 318 PRO A C 1
ATOM 2236 O O . PRO A 1 318 ? -6.746 -4.925 -28.329 1.00 70.31 318 PRO A O 1
ATOM 2239 N N . PRO A 1 319 ? -7.310 -6.522 -29.823 1.00 70.00 319 PRO A N 1
ATOM 2240 C CA . PRO A 1 319 ? -6.486 -6.000 -30.915 1.00 70.00 319 PRO A CA 1
ATOM 2241 C C . PRO A 1 319 ? -6.915 -4.613 -31.411 1.00 70.00 319 PRO A C 1
ATOM 2243 O O . PRO A 1 319 ? -6.103 -3.900 -31.996 1.00 70.00 319 PRO A O 1
ATOM 2246 N N . ASP A 1 320 ? -8.174 -4.236 -31.177 1.00 80.94 320 ASP A N 1
ATOM 2247 C CA . ASP A 1 320 ? -8.701 -2.896 -31.424 1.00 80.94 320 ASP A CA 1
ATOM 2248 C C . ASP A 1 320 ? -9.168 -2.281 -30.105 1.00 80.94 320 ASP A C 1
ATOM 2250 O O . ASP A 1 320 ? -10.180 -2.683 -29.524 1.00 80.94 320 ASP A O 1
ATOM 2254 N N . GLU A 1 321 ? -8.414 -1.302 -29.624 1.00 79.94 321 GLU A N 1
ATOM 2255 C CA . GLU A 1 321 ? -8.764 -0.538 -28.438 1.00 79.94 321 GLU A CA 1
ATOM 2256 C C . GLU A 1 321 ? -9.790 0.543 -28.769 1.00 79.94 321 GLU A C 1
ATOM 2258 O O . GLU A 1 321 ? -9.559 1.336 -29.695 1.00 79.94 321 GLU A O 1
ATOM 2263 N N . PRO A 1 322 ? -10.894 0.608 -28.005 1.00 80.94 322 PRO A N 1
ATOM 2264 C CA . PRO A 1 322 ? -11.874 1.669 -28.148 1.00 80.94 322 PRO A CA 1
ATOM 2265 C C . PRO A 1 322 ? -11.305 3.023 -27.715 1.00 80.94 322 PRO A C 1
ATOM 2267 O O . PRO A 1 322 ? -10.412 3.097 -26.869 1.00 80.94 322 PRO A O 1
ATOM 2270 N N . ASP A 1 323 ? -11.854 4.101 -28.267 1.00 81.38 323 ASP A N 1
ATOM 2271 C CA . ASP A 1 323 ? -11.593 5.451 -27.780 1.00 81.38 323 ASP A CA 1
ATOM 2272 C C . ASP A 1 323 ? -12.135 5.626 -26.349 1.00 81.38 323 ASP A C 1
ATOM 2274 O O . ASP A 1 323 ? -13.179 5.079 -25.982 1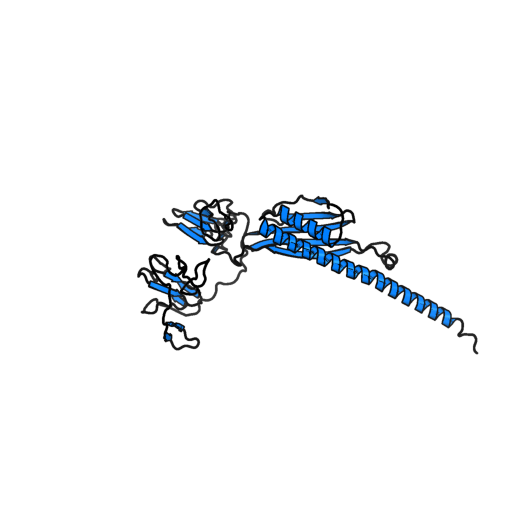.00 81.38 323 ASP A O 1
ATOM 2278 N N . LEU A 1 324 ? -11.430 6.412 -25.529 1.00 76.62 324 LEU A N 1
ATOM 2279 C CA . LEU A 1 324 ? -11.802 6.674 -24.132 1.00 76.62 324 LEU A CA 1
ATOM 2280 C C . LEU A 1 324 ? -13.186 7.330 -23.996 1.00 76.62 324 LEU A C 1
ATOM 2282 O O . LEU A 1 324 ? -13.826 7.200 -22.953 1.00 76.62 324 LEU A O 1
ATOM 2286 N N . SER A 1 325 ? -13.629 8.055 -25.025 1.00 82.44 325 SER A N 1
ATOM 2287 C CA . SER A 1 325 ? -14.895 8.788 -25.052 1.00 82.44 325 SER A CA 1
ATOM 2288 C C . SER A 1 325 ? -15.996 8.107 -25.870 1.00 82.44 325 SER A C 1
ATOM 2290 O O . SER A 1 325 ? -17.165 8.463 -25.714 1.00 82.44 325 SER A O 1
ATOM 2292 N N . ASP A 1 326 ? -15.651 7.115 -26.698 1.00 82.75 326 ASP A N 1
ATOM 2293 C CA . ASP A 1 326 ? -16.586 6.409 -27.575 1.00 82.75 326 ASP A CA 1
ATOM 2294 C C . ASP A 1 326 ? -16.124 4.968 -27.844 1.00 82.75 326 ASP A C 1
ATOM 2296 O O . ASP A 1 326 ? -15.178 4.716 -28.590 1.00 82.75 326 ASP A O 1
ATOM 2300 N N . ASN A 1 327 ? -16.850 3.997 -27.285 1.00 81.75 327 ASN A N 1
ATOM 2301 C CA . ASN A 1 327 ? -16.536 2.576 -27.428 1.00 81.75 327 ASN A CA 1
ATOM 2302 C C . ASN A 1 327 ? -16.896 1.970 -28.795 1.00 81.75 327 ASN A C 1
ATOM 2304 O O . ASN A 1 327 ? -16.665 0.779 -29.010 1.00 81.75 327 ASN A O 1
ATOM 2308 N N . THR A 1 328 ? -17.468 2.764 -29.700 1.00 84.94 328 THR A N 1
ATOM 2309 C CA . THR A 1 328 ? -17.725 2.390 -31.097 1.00 84.94 328 THR A CA 1
ATOM 2310 C C . THR A 1 328 ? -16.646 2.905 -32.046 1.00 84.94 328 THR A C 1
ATOM 2312 O O . THR A 1 328 ? -16.563 2.449 -33.188 1.00 84.94 328 THR A O 1
ATOM 2315 N N . SER A 1 329 ? -15.798 3.820 -31.568 1.00 83.56 329 SER A N 1
ATOM 2316 C CA . SER A 1 329 ? -14.662 4.361 -32.301 1.00 83.56 329 SER A CA 1
ATOM 2317 C C . SER A 1 329 ? -13.361 3.734 -31.814 1.00 83.56 329 SER A C 1
ATOM 2319 O O . SER A 1 329 ? -13.217 3.360 -30.653 1.00 83.56 329 SER A O 1
ATOM 2321 N N . ARG A 1 330 ? -12.387 3.629 -32.714 1.00 80.69 330 ARG A N 1
ATOM 2322 C CA . ARG A 1 330 ? -11.050 3.121 -32.412 1.00 80.69 330 ARG A CA 1
ATOM 2323 C C . ARG A 1 330 ? -10.184 4.247 -31.851 1.00 80.69 330 ARG A C 1
ATOM 2325 O O . ARG A 1 330 ? -10.147 5.331 -32.431 1.00 80.69 330 ARG A O 1
ATOM 2332 N N . SER A 1 331 ? -9.450 3.979 -30.772 1.00 81.44 331 SER A N 1
ATOM 2333 C CA . SER A 1 331 ? -8.481 4.930 -30.219 1.00 81.44 331 SER A CA 1
ATOM 2334 C C . SER A 1 331 ? -7.437 5.314 -31.271 1.00 81.44 331 SER A C 1
ATOM 2336 O O . SER A 1 331 ? -6.926 4.461 -32.005 1.00 81.44 331 SER A O 1
ATOM 2338 N N . THR A 1 332 ? -7.084 6.601 -31.306 1.00 79.44 332 THR A N 1
ATOM 2339 C CA . THR A 1 332 ? -6.015 7.140 -32.167 1.00 79.44 332 THR A CA 1
ATOM 2340 C C . THR A 1 332 ? -4.652 6.508 -31.889 1.00 79.44 332 THR A C 1
ATOM 2342 O O . THR A 1 332 ? -3.838 6.400 -32.802 1.00 79.44 332 THR A O 1
ATOM 2345 N N . HIS A 1 333 ? -4.418 6.072 -30.649 1.00 78.25 333 HIS A N 1
ATOM 2346 C CA . HIS A 1 333 ? -3.211 5.373 -30.227 1.00 78.25 333 HIS A CA 1
ATOM 2347 C C . HIS A 1 333 ? -3.600 3.966 -29.783 1.00 78.25 333 HIS A C 1
ATOM 2349 O O . HIS A 1 333 ? -4.355 3.799 -28.823 1.00 78.25 333 HIS A O 1
ATOM 2355 N N . GLN A 1 334 ? -3.102 2.960 -30.493 1.00 81.44 334 GLN A N 1
ATOM 2356 C CA . GLN A 1 334 ? -3.289 1.555 -30.150 1.00 81.44 334 GLN A CA 1
ATOM 2357 C C . GLN A 1 334 ? -2.043 1.057 -29.429 1.00 81.44 334 GLN A C 1
ATOM 2359 O O . GLN A 1 334 ? -0.936 1.306 -29.896 1.00 81.44 334 GLN A O 1
ATOM 2364 N N . PHE A 1 335 ? -2.195 0.308 -28.336 1.00 79.50 335 PHE A N 1
ATOM 2365 C CA . PHE A 1 335 ? -1.053 -0.336 -27.675 1.00 79.50 335 PHE A CA 1
ATOM 2366 C C . PHE A 1 335 ? -0.263 -1.235 -28.630 1.00 79.50 335 PHE A C 1
ATOM 2368 O O . PHE A 1 335 ? 0.965 -1.257 -28.620 1.00 79.50 335 PHE A O 1
ATOM 2375 N N . TRP A 1 336 ? -0.990 -1.946 -29.490 1.00 80.75 336 TRP A N 1
ATOM 2376 C CA . TRP A 1 336 ? -0.436 -2.854 -30.486 1.00 80.75 336 TRP A CA 1
ATOM 2377 C C . TRP A 1 336 ? 0.316 -2.140 -31.619 1.00 80.75 336 TRP A C 1
ATOM 2379 O O . TRP A 1 336 ? 0.969 -2.803 -32.415 1.00 80.75 336 TRP A O 1
ATOM 2389 N N . ASP A 1 337 ? 0.252 -0.809 -31.703 1.00 84.81 337 ASP A N 1
ATOM 2390 C CA . ASP A 1 337 ? 1.005 -0.027 -32.681 1.00 84.81 337 ASP A CA 1
ATOM 2391 C C . ASP A 1 337 ? 2.183 0.673 -31.980 1.00 84.81 337 ASP A C 1
ATOM 2393 O O . ASP A 1 337 ? 2.088 1.823 -31.549 1.00 84.81 337 ASP A O 1
ATOM 2397 N N . THR A 1 338 ? 3.311 -0.031 -31.848 1.00 76.31 338 THR A N 1
ATOM 2398 C CA . THR A 1 338 ? 4.524 0.459 -31.165 1.00 76.31 338 THR A CA 1
ATOM 2399 C C . THR A 1 338 ? 5.751 0.295 -32.070 1.00 76.31 338 THR A C 1
ATOM 2401 O O . THR A 1 338 ? 5.787 -0.583 -32.923 1.00 76.31 338 THR A O 1
ATOM 2404 N N . ASN A 1 339 ? 6.774 1.146 -31.919 1.00 70.69 339 ASN A N 1
ATOM 2405 C CA . ASN A 1 339 ? 8.029 1.088 -32.697 1.00 70.69 339 ASN A CA 1
ATOM 2406 C C . ASN A 1 339 ? 7.860 1.165 -34.230 1.00 70.69 339 ASN A C 1
ATOM 2408 O O . ASN A 1 339 ? 8.719 0.698 -34.977 1.00 70.69 339 ASN A O 1
ATOM 2412 N N . ASN A 1 340 ? 6.785 1.805 -34.708 1.00 79.94 340 ASN A N 1
ATOM 2413 C CA . ASN A 1 340 ? 6.359 1.815 -36.117 1.00 79.94 340 ASN A CA 1
ATOM 2414 C C . ASN A 1 340 ? 5.968 0.433 -36.676 1.00 79.94 340 ASN A C 1
ATOM 2416 O O . ASN A 1 340 ? 5.841 0.281 -37.890 1.00 79.94 340 ASN A O 1
ATOM 2420 N N . VAL A 1 341 ? 5.747 -0.552 -35.808 1.00 83.06 341 VAL A N 1
ATOM 2421 C CA . VAL A 1 341 ? 5.132 -1.833 -36.146 1.00 83.06 341 VAL A CA 1
ATOM 2422 C C . VAL A 1 341 ? 3.652 -1.738 -35.809 1.00 83.06 341 VAL A C 1
ATOM 2424 O O . VAL A 1 341 ? 3.297 -1.318 -34.710 1.00 83.06 341 VAL A O 1
ATOM 2427 N N . SER A 1 342 ? 2.789 -2.097 -36.759 1.00 86.81 342 SER A N 1
ATOM 2428 C CA . SER A 1 342 ? 1.343 -2.096 -36.549 1.00 86.81 342 SER A CA 1
ATOM 2429 C C . SER A 1 342 ? 0.847 -3.522 -36.336 1.00 86.81 342 SER A C 1
ATOM 2431 O O . SER A 1 342 ? 0.781 -4.303 -37.285 1.00 86.81 342 SER A O 1
ATOM 2433 N N . CYS A 1 343 ? 0.539 -3.862 -35.082 1.00 81.75 343 CYS A N 1
ATOM 2434 C CA . CYS A 1 343 ? 0.025 -5.174 -34.669 1.00 81.75 343 CYS A CA 1
ATOM 2435 C C . CYS A 1 343 ? -1.464 -5.141 -34.304 1.00 81.75 343 CYS A C 1
ATOM 2437 O O . CYS A 1 343 ? -2.010 -6.137 -33.830 1.00 81.75 343 CYS A O 1
ATOM 2439 N N . SER A 1 344 ? -2.107 -3.986 -34.455 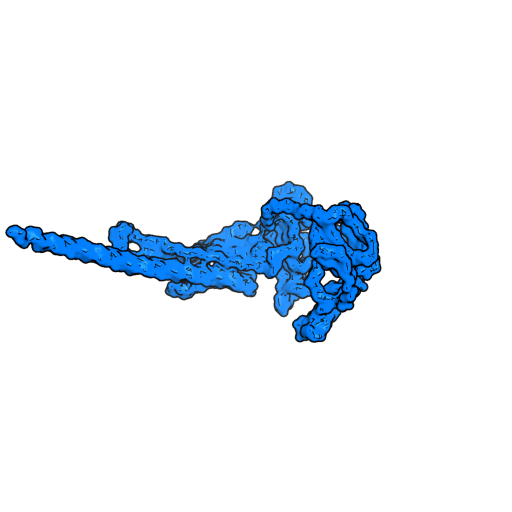1.00 79.88 344 SER A N 1
ATOM 2440 C CA . SER A 1 344 ? -3.510 -3.776 -34.124 1.00 79.88 344 SER A CA 1
ATOM 2441 C C . SER A 1 344 ? -4.451 -4.317 -35.220 1.00 79.88 344 SER A C 1
ATOM 2443 O O . SER A 1 344 ? -4.068 -4.446 -36.383 1.00 79.88 344 SER A O 1
ATOM 2445 N N . GLY A 1 345 ? -5.706 -4.618 -34.870 1.00 74.88 345 GLY A N 1
ATOM 2446 C CA . GLY A 1 345 ? -6.723 -5.130 -35.805 1.00 74.88 345 GLY A CA 1
ATOM 2447 C C . GLY A 1 345 ? -6.982 -6.645 -35.767 1.00 74.88 345 GLY A C 1
ATOM 2448 O O . GLY A 1 345 ? -6.284 -7.430 -35.130 1.00 74.88 345 GLY A O 1
ATOM 2449 N N . GLY A 1 346 ? -8.050 -7.084 -36.437 1.00 65.81 346 GLY A N 1
ATOM 2450 C CA . GLY A 1 346 ? -8.473 -8.489 -36.439 1.00 65.81 346 GLY A CA 1
ATOM 2451 C C . GLY A 1 346 ? -7.570 -9.400 -37.279 1.00 65.81 346 GLY A C 1
ATOM 2452 O O . GLY A 1 346 ? -7.378 -9.158 -38.470 1.00 65.81 346 GLY A O 1
ATOM 2453 N N . VAL A 1 347 ? -7.087 -10.496 -36.686 1.00 63.53 347 VAL A N 1
ATOM 2454 C CA . VAL A 1 347 ? -6.261 -11.512 -37.363 1.00 63.53 347 VAL A CA 1
ATOM 2455 C C . VAL A 1 347 ? -7.023 -12.838 -37.450 1.00 63.53 347 VAL A C 1
ATOM 2457 O O . VAL A 1 347 ? -7.706 -13.232 -36.503 1.00 63.53 347 VAL A O 1
ATOM 2460 N N . GLN A 1 348 ? -6.919 -13.546 -38.579 1.00 59.66 348 GLN A N 1
ATOM 2461 C CA . GLN A 1 348 ? -7.404 -14.925 -38.688 1.00 59.66 348 GLN A CA 1
ATOM 2462 C C . GLN A 1 348 ? -6.305 -15.889 -38.241 1.00 59.66 348 GLN A C 1
ATOM 2464 O O . GLN A 1 348 ? -5.244 -15.928 -38.854 1.00 59.66 348 GLN A O 1
ATOM 2469 N N . VAL A 1 349 ? -6.579 -16.667 -37.195 1.00 63.72 349 VAL A N 1
ATOM 2470 C CA . VAL A 1 349 ? -5.662 -17.685 -36.661 1.00 63.72 349 VAL A CA 1
ATOM 2471 C C . VAL A 1 349 ? -6.144 -19.088 -37.021 1.00 63.72 349 VAL A C 1
ATOM 2473 O O . VAL A 1 349 ? -7.344 -19.375 -37.028 1.00 63.72 349 VAL A O 1
ATOM 2476 N N . SER A 1 350 ? -5.202 -19.978 -37.300 1.00 62.72 350 SER A N 1
ATOM 2477 C CA . SER A 1 350 ? -5.399 -21.421 -37.417 1.00 62.72 350 SER A CA 1
ATOM 2478 C C . SER A 1 350 ? -4.977 -22.103 -36.111 1.00 62.72 350 SER A C 1
ATOM 2480 O O . SER A 1 350 ? -4.195 -21.556 -35.348 1.00 62.72 350 SER A O 1
ATOM 2482 N N . THR A 1 351 ? -5.519 -23.269 -35.762 1.00 63.59 351 THR A N 1
ATOM 2483 C CA . THR A 1 351 ? -5.130 -23.954 -34.516 1.00 63.59 351 THR A CA 1
ATOM 2484 C C . THR A 1 351 ? -4.144 -25.075 -34.806 1.00 63.59 351 THR A C 1
ATOM 2486 O O . THR A 1 351 ? -4.411 -25.955 -35.625 1.00 63.59 351 THR A O 1
ATOM 2489 N N . THR A 1 352 ? -3.010 -25.089 -34.102 1.00 59.59 352 THR A N 1
ATOM 2490 C CA . THR A 1 352 ? -2.113 -26.254 -34.125 1.00 59.59 352 THR A CA 1
ATOM 2491 C C . THR A 1 352 ? -2.618 -27.303 -33.133 1.00 59.59 352 THR A C 1
ATOM 2493 O O . THR A 1 352 ? -2.999 -26.974 -32.006 1.00 59.59 352 THR A O 1
ATOM 2496 N N . ALA A 1 353 ? -2.652 -28.576 -33.541 1.00 41.34 353 ALA A N 1
ATOM 2497 C CA . ALA A 1 353 ? -3.187 -29.663 -32.724 1.00 41.34 353 ALA A CA 1
ATOM 2498 C C . ALA A 1 353 ? -2.338 -29.913 -31.460 1.00 41.34 353 ALA A C 1
ATOM 2500 O O . ALA A 1 353 ? -1.147 -30.204 -31.544 1.00 41.34 353 ALA A O 1
ATOM 2501 N N . GLY A 1 354 ? -2.976 -29.846 -30.288 1.00 55.94 354 GLY A N 1
ATOM 2502 C CA . GLY A 1 354 ? -2.383 -30.114 -28.976 1.00 55.94 354 GLY A CA 1
ATOM 2503 C C . GLY A 1 354 ? -3.454 -30.185 -27.873 1.00 55.94 354 GLY A C 1
ATOM 2504 O O . GLY A 1 354 ? -4.618 -29.886 -28.142 1.00 55.94 354 GLY A O 1
ATOM 2505 N N . PRO A 1 355 ? -3.104 -30.563 -26.624 1.00 42.56 355 PRO A N 1
ATOM 2506 C CA . PRO A 1 355 ? -4.061 -30.702 -25.512 1.00 42.56 355 PRO A CA 1
ATOM 2507 C C . PRO A 1 355 ? -4.812 -29.404 -25.174 1.00 42.56 355 PRO A C 1
ATOM 2509 O O . PRO A 1 355 ? -5.900 -29.429 -24.604 1.00 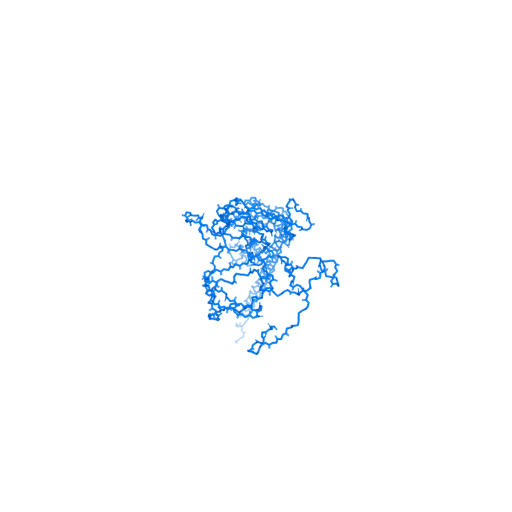42.56 355 PRO A O 1
ATOM 2512 N N . ARG A 1 356 ? -4.216 -28.264 -25.533 1.00 46.50 356 ARG A N 1
ATOM 2513 C CA . ARG A 1 356 ? -4.848 -26.952 -25.644 1.00 46.50 356 ARG A CA 1
ATOM 2514 C C . ARG A 1 356 ? -4.439 -26.424 -27.013 1.00 46.50 356 ARG A C 1
ATOM 2516 O O . ARG A 1 356 ? -3.245 -26.258 -27.241 1.00 46.50 356 ARG A O 1
ATOM 2523 N N . GLY A 1 357 ? -5.389 -26.263 -27.933 1.00 45.94 357 GLY A N 1
ATOM 2524 C CA . GLY A 1 357 ? -5.090 -25.732 -29.263 1.00 45.94 357 GLY A CA 1
ATOM 2525 C C . GLY A 1 357 ? -4.421 -24.367 -29.131 1.00 45.94 357 GLY A C 1
ATOM 2526 O O . GLY A 1 357 ? -4.954 -23.495 -28.447 1.00 45.94 357 GLY A O 1
ATOM 2527 N N . ILE A 1 358 ? -3.244 -24.213 -29.733 1.00 53.78 358 ILE A N 1
ATOM 2528 C CA . ILE A 1 358 ? -2.517 -22.943 -29.744 1.00 53.78 358 ILE A CA 1
ATOM 2529 C C . ILE A 1 358 ? -2.887 -22.237 -31.053 1.00 53.78 358 ILE A C 1
ATOM 2531 O O . ILE A 1 358 ? -2.728 -22.856 -32.115 1.00 53.78 358 ILE A O 1
ATOM 2535 N N . PRO A 1 359 ? -3.433 -21.008 -31.000 1.00 55.78 359 PRO A N 1
ATOM 2536 C CA . PRO A 1 359 ? -3.661 -20.214 -32.199 1.00 55.78 359 PRO A CA 1
ATOM 2537 C C . PRO A 1 359 ? -2.310 -19.857 -32.838 1.00 55.78 359 PRO A C 1
ATOM 2539 O O . PRO A 1 359 ? -1.409 -19.394 -32.141 1.00 55.78 359 PRO A O 1
ATOM 2542 N N . VAL A 1 360 ? -2.181 -20.112 -34.139 1.00 54.69 360 VAL A N 1
ATOM 2543 C CA . VAL A 1 360 ? -1.048 -19.767 -35.010 1.00 54.69 360 VAL A CA 1
ATOM 2544 C C . VAL A 1 360 ? -1.535 -19.046 -36.255 1.00 54.69 360 VAL A C 1
ATOM 2546 O O . VAL A 1 360 ? -2.562 -19.469 -36.842 1.00 54.69 360 VAL A O 1
#

Foldseek 3Di:
DPPPCPVVVVVVVVVVVVVVVVVVLCVVLVVLLVVVLVLQQVLQAQLQAQLQVQCVVPVFQLVSNVRSQVSSCVSVVQPDFWDKPPHRDDDDLAWDWIWTAGPQRKIKIWTWDQQDQQFIKTKIKIKDWRDRDRCCVVVVNDTDIHMYIDMHGHHDPPNDFQAEFQDADQHPPHHDASAEADDQEEAEAQGEHYYNHHYAYYNYAYEYCYEYEHAHDQDHPRYAWAWPPVRHRPPDDPPTDTYHYHYNHHDDDPPDDPDDQPDEEFEPPDPDLEGETHEYCAEPAADDLEEHEYEDGHHHDNNDYDHDQYHYDPDDDQLFDADPVGNVHGHPDDPCCPSNRRSGDDDDFDFDDDPDTDTD

Sequence (360 aa):
MINTQRGQAIVLIAIMLAVVVGMAALAIDGSRAYALRRDLQAAVDAGALAAGDNFQQTGSYASAEQAATTIFGANLRLYGSPSCSPSYASPGANPLTITCTFADGTVLTEVVSGVGAQGSDFRLTAARSLQLQFARILTNGSNPVINGAASGNVNNLLYTPTVAALAQSGCGGVGGSAISLSGGGTLAVSGDVVASGAISISSAAMRVAGDIYARCQSNVPGAQTACYPSGGSAPCTYPDIAGATRSGYHYIDPSYPPPAVVGGAQSVLGNSVVLSPGSYAANPNFNSGTCWFLSGGVYEWQGGFTDSHDFVSNELKPPDEPDLSDNTSRSTHQFWDTNNVSCSGGVQVSTTAGPRGIPV